Protein AF-A0A373LTT8-F1 (afdb_monomer_lite)

Foldseek 3Di:
DDDDDDDDDPVVVVVVVVVVVVVVVVPDDDDDDDDDDDDDDDDDDDDDDDDDDDDDDDDDDDDDDDDDDDDDDDDPDPVVVVVVVVVVVVVVVVVVVVVVVVVVVVVVVVVVVVVVVVVVVVVLVCQAVPDDDQQPDDPAAWKWKDDLQFIWIWGDDDQKIWIAGPVRPDIDIFGWDDTNQWIDTHNDIWGKDWDFQCVVCVVPDDPPPDDPPGWGKMWTADPVGDTIIITPDPVVNVVVNVVSCLAVVNCVVVVQQDPQQFRADPCQEGSARAHQDQEEERDLSHQEHDALRQECVNPGCANHQEYEYEPSHAEQDANSQHPGNHAEYEYEPQRHHYDPRSQHPHNHDYHYD

Radius of gyration: 36.29 Å; chains: 1; bounding box: 73×102×80 Å

Structure (mmCIF, N/CA/C/O backbone):
data_AF-A0A373LTT8-F1
#
_entry.id   AF-A0A373LTT8-F1
#
loop_
_atom_site.group_PDB
_atom_site.id
_atom_site.type_symbol
_atom_site.label_atom_id
_atom_site.label_alt_id
_atom_site.label_comp_id
_atom_site.label_asym_id
_atom_site.label_entity_id
_atom_site.label_seq_id
_atom_site.pdbx_PDB_ins_code
_atom_site.Cartn_x
_atom_site.Cartn_y
_atom_site.Cartn_z
_atom_site.occupancy
_atom_site.B_iso_or_equiv
_atom_site.auth_seq_id
_atom_site.auth_comp_id
_atom_site.auth_asym_id
_atom_site.auth_atom_id
_atom_site.pdbx_PDB_model_num
ATOM 1 N N . MET A 1 1 ? 31.642 -2.096 -49.512 1.00 35.19 1 MET A N 1
ATOM 2 C CA . MET A 1 1 ? 31.861 -0.864 -50.311 1.00 35.19 1 MET A CA 1
ATOM 3 C C . MET A 1 1 ? 30.497 -0.391 -50.811 1.00 35.19 1 MET A C 1
ATOM 5 O O . MET A 1 1 ? 29.629 -1.243 -50.923 1.00 35.19 1 MET A O 1
ATOM 9 N N . SER A 1 2 ? 30.309 0.917 -51.031 1.00 31.70 2 SER A N 1
ATOM 10 C CA . SER A 1 2 ? 29.020 1.603 -51.295 1.00 31.70 2 SER A CA 1
ATOM 11 C C . SER A 1 2 ? 27.901 1.389 -50.259 1.00 31.70 2 SER A C 1
ATOM 13 O O . SER A 1 2 ? 27.100 0.464 -50.368 1.00 31.70 2 SER A O 1
ATOM 15 N N . ASP A 1 3 ? 27.821 2.321 -49.309 1.00 37.31 3 ASP A N 1
ATOM 16 C CA . ASP A 1 3 ? 26.571 2.736 -48.651 1.00 37.31 3 ASP A CA 1
ATOM 17 C C . ASP A 1 3 ? 25.592 3.330 -49.691 1.00 37.31 3 ASP A C 1
ATOM 19 O O . ASP A 1 3 ? 26.027 3.937 -50.675 1.00 37.31 3 ASP A O 1
ATOM 23 N N . LYS A 1 4 ? 24.283 3.153 -49.466 1.00 34.66 4 LYS A N 1
ATOM 24 C CA . LYS A 1 4 ? 23.190 3.903 -50.112 1.00 34.66 4 LYS A CA 1
ATOM 25 C C . LYS A 1 4 ? 21.984 4.046 -49.174 1.00 34.66 4 LYS A C 1
ATOM 27 O O . LYS A 1 4 ? 20.891 3.554 -49.447 1.00 34.66 4 LYS A O 1
ATOM 32 N N . THR A 1 5 ? 22.171 4.765 -48.075 1.00 37.03 5 THR A N 1
ATOM 33 C CA . THR A 1 5 ? 21.064 5.233 -47.232 1.00 37.03 5 THR A CA 1
ATOM 34 C C . THR A 1 5 ? 20.305 6.360 -47.945 1.00 37.03 5 THR A C 1
ATOM 36 O O . THR A 1 5 ? 20.772 7.500 -47.989 1.00 37.03 5 THR A O 1
ATOM 39 N N . THR A 1 6 ? 19.138 6.060 -48.523 1.00 39.47 6 THR A N 1
ATOM 40 C CA . THR A 1 6 ? 18.291 7.055 -49.206 1.00 39.47 6 THR A CA 1
ATOM 41 C C . THR A 1 6 ? 17.711 8.052 -48.200 1.00 39.47 6 THR A C 1
ATOM 43 O O . THR A 1 6 ? 16.703 7.782 -47.552 1.00 39.47 6 THR A O 1
ATOM 46 N N . ARG A 1 7 ? 18.346 9.220 -48.065 1.00 40.88 7 ARG A N 1
ATOM 47 C CA . ARG A 1 7 ? 17.794 10.342 -47.297 1.00 40.88 7 ARG A CA 1
ATOM 48 C C . ARG A 1 7 ? 16.673 11.014 -48.085 1.00 40.88 7 ARG A C 1
ATOM 50 O O . ARG A 1 7 ? 16.901 11.453 -49.209 1.00 40.88 7 ARG A O 1
ATOM 57 N N . ILE A 1 8 ? 15.505 11.133 -47.461 1.00 42.34 8 ILE A N 1
ATOM 58 C 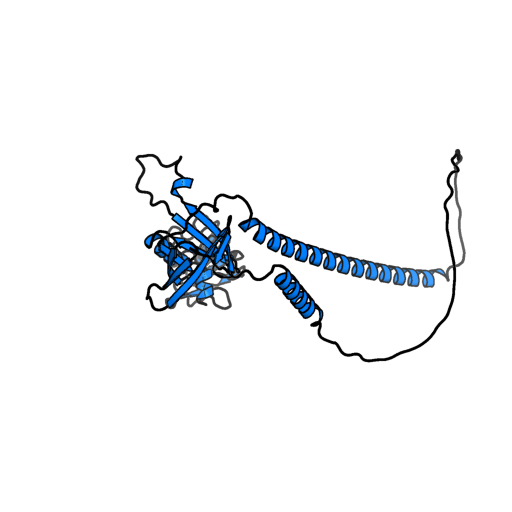CA . ILE A 1 8 ? 14.453 12.065 -47.887 1.00 42.34 8 ILE A CA 1
ATOM 59 C C . ILE A 1 8 ? 15.007 13.502 -47.724 1.00 42.34 8 ILE A C 1
ATOM 61 O O . ILE A 1 8 ? 15.731 13.745 -46.746 1.00 42.34 8 ILE A O 1
ATOM 65 N N . PRO A 1 9 ? 14.748 14.435 -48.662 1.00 41.91 9 PRO A N 1
ATOM 66 C CA . PRO A 1 9 ? 15.098 15.850 -48.516 1.00 41.91 9 PRO A CA 1
ATOM 67 C C . PRO A 1 9 ? 14.549 16.473 -47.223 1.00 41.91 9 PRO A C 1
ATOM 69 O O . PRO A 1 9 ? 13.603 15.973 -46.616 1.00 41.91 9 PRO A O 1
ATOM 72 N N . LYS A 1 10 ? 15.154 17.577 -46.768 1.00 49.78 10 LYS A N 1
ATOM 73 C CA . LYS A 1 10 ? 14.685 18.264 -45.547 1.00 49.78 10 LYS A CA 1
ATOM 74 C C . LYS A 1 10 ? 13.472 19.153 -45.806 1.00 49.78 10 LYS A C 1
ATOM 76 O O . LYS A 1 10 ? 12.771 19.506 -44.862 1.00 49.78 10 LYS A O 1
ATOM 81 N N . GLU A 1 11 ? 13.259 19.506 -47.063 1.00 45.91 11 GLU A N 1
ATOM 82 C CA . GLU A 1 11 ? 12.174 20.331 -47.567 1.00 45.91 11 GLU A CA 1
ATOM 83 C C . GLU A 1 11 ? 10.815 19.637 -47.348 1.00 45.91 11 GLU A C 1
ATOM 85 O O . GLU A 1 11 ? 9.945 20.213 -46.698 1.00 45.91 11 GLU A O 1
ATOM 90 N N . ASP A 1 12 ? 10.684 18.368 -47.754 1.00 48.56 12 ASP A N 1
ATOM 91 C CA . ASP A 1 12 ? 9.449 17.564 -47.690 1.00 48.56 12 ASP A CA 1
ATOM 92 C C . ASP A 1 12 ? 8.852 17.470 -46.266 1.00 48.56 12 ASP A C 1
ATOM 94 O O . ASP A 1 12 ? 7.636 17.465 -46.072 1.00 48.56 12 ASP A O 1
ATOM 98 N N . ILE A 1 13 ? 9.710 17.431 -45.239 1.00 52.34 13 ILE A N 1
ATOM 99 C CA . ILE A 1 13 ? 9.294 17.353 -43.825 1.00 52.34 13 ILE A CA 1
ATOM 100 C C . ILE A 1 13 ? 8.643 18.668 -43.364 1.00 52.34 13 ILE A C 1
ATOM 102 O O . ILE A 1 13 ? 7.766 18.656 -42.500 1.00 52.34 13 ILE A O 1
ATOM 106 N N . LEU A 1 14 ? 9.055 19.808 -43.927 1.00 44.16 14 LEU A N 1
ATOM 107 C CA . LEU A 1 14 ? 8.501 21.114 -43.571 1.00 44.16 14 LEU A CA 1
ATOM 108 C C . LEU A 1 14 ? 7.137 21.357 -44.236 1.00 44.16 14 LEU A C 1
ATOM 110 O O . LEU A 1 14 ? 6.319 22.090 -43.686 1.00 44.16 14 LEU A O 1
ATOM 114 N N . GLU A 1 15 ? 6.871 20.733 -45.384 1.00 47.59 15 GLU A N 1
ATOM 115 C CA . GLU A 1 15 ? 5.567 20.793 -46.053 1.00 47.59 15 GLU A CA 1
ATOM 116 C C . GLU A 1 15 ? 4.522 19.972 -45.273 1.00 47.59 15 GLU A C 1
ATOM 118 O O . GLU A 1 15 ? 3.513 20.529 -44.838 1.00 47.59 15 GLU A O 1
ATOM 123 N N . LEU A 1 16 ? 4.845 18.719 -44.917 1.00 46.75 16 LEU A N 1
ATOM 124 C CA . LEU A 1 16 ? 4.003 17.851 -44.073 1.00 46.75 16 LEU A CA 1
ATOM 125 C C . LEU A 1 16 ? 3.644 18.466 -42.705 1.00 46.75 16 LEU A C 1
ATOM 127 O O . LEU A 1 16 ? 2.530 18.293 -42.211 1.00 46.75 16 LEU A O 1
ATOM 131 N N . LEU A 1 17 ? 4.569 19.203 -42.078 1.00 42.03 17 LEU A N 1
ATOM 132 C CA . LEU A 1 17 ? 4.299 19.897 -40.811 1.00 42.03 17 LEU A CA 1
ATOM 133 C C . LEU A 1 17 ? 3.335 21.085 -40.972 1.00 42.03 17 LEU A C 1
ATOM 135 O O . LEU A 1 17 ? 2.582 21.382 -40.045 1.00 42.03 17 LEU A O 1
ATOM 139 N N . ASN A 1 18 ? 3.329 21.749 -42.133 1.00 45.94 18 ASN A N 1
ATOM 140 C CA . ASN A 1 18 ? 2.395 22.840 -42.417 1.00 45.94 18 ASN A CA 1
ATOM 141 C C . ASN A 1 18 ? 0.990 22.330 -42.775 1.00 45.94 18 ASN A C 1
ATOM 143 O O . ASN A 1 18 ? 0.017 23.019 -42.475 1.00 45.94 18 ASN A O 1
ATOM 147 N N . GLU A 1 19 ? 0.847 21.149 -43.380 1.00 44.69 19 GLU A N 1
ATOM 148 C CA . GLU A 1 19 ? -0.477 20.559 -43.633 1.00 44.69 19 GLU A CA 1
ATOM 149 C C . GLU A 1 19 ? -1.187 20.206 -42.314 1.00 44.69 19 GLU A C 1
ATOM 151 O O . GLU A 1 19 ? -2.312 20.656 -42.079 1.00 44.69 19 GLU A O 1
ATOM 156 N N . LEU A 1 20 ? -0.491 19.525 -41.395 1.00 41.06 20 LEU A N 1
ATOM 157 C CA . LEU A 1 20 ? -1.031 19.146 -40.081 1.00 41.06 20 LEU A CA 1
ATOM 158 C C . LEU A 1 20 ? -1.465 20.355 -39.233 1.00 41.06 20 LEU A C 1
ATOM 160 O O . LEU A 1 20 ? -2.541 20.335 -38.636 1.00 41.06 20 LEU A O 1
ATOM 164 N N . GLU A 1 21 ? -0.687 21.447 -39.216 1.00 40.75 21 GLU A N 1
ATOM 165 C CA . GLU A 1 21 ? -1.061 22.650 -38.453 1.00 40.75 21 GLU A CA 1
ATOM 166 C C . GLU A 1 21 ? -2.252 23.417 -39.073 1.00 40.75 21 GLU A C 1
ATOM 168 O O . GLU A 1 21 ? -2.779 24.345 -38.455 1.00 40.75 21 GLU A O 1
ATOM 173 N N . ASN A 1 22 ? -2.705 23.056 -40.280 1.00 41.03 22 ASN A N 1
ATOM 174 C CA . ASN A 1 22 ? -3.904 23.619 -40.905 1.00 41.03 22 ASN A CA 1
ATOM 175 C C . ASN A 1 22 ? -5.156 22.742 -40.727 1.00 41.03 22 ASN A C 1
ATOM 177 O O . ASN A 1 22 ? -6.260 23.290 -40.733 1.00 41.03 22 ASN A O 1
ATOM 181 N N . GLU A 1 23 ? -5.037 21.431 -40.493 1.00 40.25 23 GLU A N 1
ATOM 182 C CA . GLU A 1 23 ? -6.205 20.590 -40.178 1.00 40.25 23 GLU A CA 1
ATOM 183 C C . GLU A 1 23 ? -6.808 20.922 -38.801 1.00 40.25 23 GLU A C 1
ATOM 185 O O . GLU A 1 23 ? -8.027 21.076 -38.686 1.00 40.25 23 GLU A O 1
ATOM 190 N N . GLU A 1 24 ? -5.981 21.140 -37.767 1.00 40.53 24 GLU A N 1
ATOM 191 C CA . GLU A 1 24 ? -6.475 21.498 -36.423 1.00 40.53 24 GLU A CA 1
ATOM 192 C C . GLU A 1 24 ? -7.256 22.827 -36.402 1.00 40.53 24 GLU A C 1
ATOM 194 O O . GLU A 1 24 ? -8.206 22.978 -35.634 1.00 40.53 24 GLU A O 1
ATOM 199 N N . LYS A 1 25 ? -6.919 23.781 -37.283 1.00 37.72 25 LYS A N 1
ATOM 200 C CA . LYS A 1 25 ? -7.584 25.098 -37.353 1.00 37.72 25 LYS A CA 1
ATOM 201 C C . LYS A 1 25 ? -8.970 25.068 -38.015 1.00 37.72 25 LYS A C 1
ATOM 203 O O . LYS A 1 25 ? -9.683 26.065 -37.940 1.00 37.72 25 LYS A O 1
ATOM 208 N N . ASN A 1 26 ? -9.358 23.962 -38.657 1.00 36.75 26 ASN A N 1
ATOM 209 C CA . ASN A 1 26 ? -10.620 23.847 -39.401 1.00 36.75 26 ASN A CA 1
ATOM 210 C C . ASN A 1 26 ? -11.728 23.069 -38.659 1.00 36.75 26 ASN A C 1
ATOM 212 O O . ASN A 1 26 ? -12.833 22.952 -39.183 1.00 36.75 26 ASN A O 1
ATOM 216 N N . ASN A 1 27 ? -11.466 22.569 -37.444 1.00 38.53 27 ASN A N 1
ATOM 217 C CA . ASN A 1 27 ? -12.376 21.694 -36.689 1.00 38.53 27 ASN A CA 1
ATOM 218 C C . ASN A 1 27 ? -13.028 22.346 -35.442 1.00 38.53 27 ASN A C 1
ATOM 220 O O . ASN A 1 27 ? -13.328 21.657 -34.466 1.00 38.53 27 ASN A O 1
ATOM 224 N N . GLU A 1 28 ? -13.321 23.654 -35.463 1.00 33.78 28 GLU A N 1
ATOM 225 C CA . GLU A 1 28 ? -14.297 24.223 -34.512 1.00 33.78 28 GLU A CA 1
ATOM 226 C C . GLU A 1 28 ? -15.745 23.907 -34.958 1.00 33.78 28 GLU A C 1
ATOM 228 O O . GLU A 1 28 ? -16.121 24.207 -36.095 1.00 33.78 28 GLU A O 1
ATOM 233 N N . PRO A 1 29 ? -16.601 23.323 -34.094 1.00 30.62 29 PRO A N 1
ATOM 234 C CA . PRO A 1 29 ? -17.954 22.927 -34.475 1.00 30.62 29 PRO A CA 1
ATOM 235 C C . PRO A 1 29 ? -18.906 24.124 -34.627 1.00 30.62 29 PRO A C 1
ATOM 237 O O . PRO A 1 29 ? -19.104 24.926 -33.713 1.00 30.62 29 PRO A O 1
ATOM 240 N N . ILE A 1 30 ? -19.572 24.190 -35.782 1.00 30.72 30 ILE A N 1
ATOM 241 C CA . ILE A 1 30 ? -20.550 25.226 -36.140 1.00 30.72 30 ILE A CA 1
ATOM 242 C C . ILE A 1 30 ? -21.761 25.192 -35.191 1.00 30.72 30 ILE A C 1
ATOM 244 O O . ILE A 1 30 ? -22.508 24.213 -35.159 1.00 30.72 30 ILE A O 1
ATOM 248 N N . LEU A 1 31 ? -22.035 26.304 -34.498 1.00 29.25 31 LEU A N 1
ATOM 249 C CA . LEU A 1 31 ? -23.296 26.524 -33.779 1.00 29.25 31 LEU A CA 1
ATOM 250 C C . LEU A 1 31 ? -24.236 27.445 -34.570 1.00 29.25 31 LEU A C 1
ATOM 252 O O . LEU A 1 31 ? -23.935 28.611 -34.826 1.00 29.25 31 LEU A O 1
ATOM 256 N N . HIS A 1 32 ? -25.399 26.910 -34.950 1.00 30.41 32 HIS A N 1
ATOM 257 C CA . HIS A 1 32 ? -26.354 27.587 -35.828 1.00 30.41 32 HIS A CA 1
ATOM 258 C C . HIS A 1 32 ? -27.141 28.730 -35.158 1.00 30.41 32 HIS A C 1
ATOM 260 O O . HIS A 1 32 ? -27.966 28.532 -34.270 1.00 30.41 32 HIS A O 1
ATOM 266 N N . GLU A 1 33 ? -26.924 29.922 -35.709 1.00 29.58 33 GLU A N 1
ATOM 267 C CA . GLU A 1 33 ? -27.873 31.012 -35.971 1.00 29.58 33 GLU A CA 1
ATOM 268 C C . GLU A 1 33 ? -29.379 30.812 -35.650 1.00 29.58 33 GLU A C 1
ATOM 270 O O . GLU A 1 33 ? -30.036 29.897 -36.154 1.00 29.58 33 GLU A O 1
ATOM 275 N N . LYS A 1 34 ? -29.957 31.816 -34.961 1.00 28.50 34 LYS A N 1
ATOM 276 C CA . LYS A 1 34 ? -31.259 32.459 -35.283 1.00 28.50 34 LYS A CA 1
ATOM 277 C C . LYS A 1 34 ? -31.383 33.820 -34.573 1.00 28.50 34 LYS A C 1
ATOM 279 O O . LYS A 1 34 ? -31.384 33.898 -33.3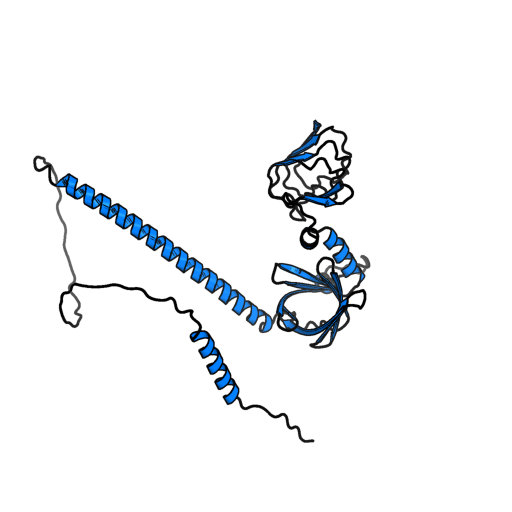52 1.00 28.50 34 LYS A O 1
ATOM 284 N N . GLU A 1 35 ? -31.270 34.921 -35.326 1.00 26.59 35 GLU A N 1
ATOM 285 C CA . GLU A 1 35 ? -32.392 35.770 -35.796 1.00 26.59 35 GLU A CA 1
ATOM 286 C C . GLU A 1 35 ? -33.222 36.431 -34.667 1.00 26.59 35 GLU A C 1
ATOM 288 O O . GLU A 1 35 ? -33.934 35.751 -33.940 1.00 26.59 35 GLU A O 1
ATOM 293 N N . LYS A 1 36 ? -33.272 37.765 -34.498 1.00 28.19 36 LYS A N 1
ATOM 294 C CA . LYS A 1 36 ? -33.701 38.781 -35.490 1.00 28.19 36 LYS A CA 1
ATOM 295 C C . LYS A 1 36 ? -33.350 40.231 -35.057 1.00 28.19 36 LYS A C 1
ATOM 297 O O . LYS A 1 36 ? -32.777 40.464 -33.999 1.00 28.19 36 LYS A O 1
ATOM 302 N N . THR A 1 37 ? -33.676 41.217 -35.901 1.00 23.08 37 THR A N 1
ATOM 303 C CA . THR A 1 37 ? -33.246 42.644 -35.839 1.00 23.08 37 THR A CA 1
ATOM 304 C C . THR A 1 37 ? -34.477 43.602 -35.829 1.00 23.08 37 THR A C 1
ATOM 306 O O . THR A 1 37 ? -35.578 43.078 -35.652 1.00 23.08 37 THR A O 1
ATOM 309 N N . PRO A 1 38 ? -34.434 44.949 -36.077 1.00 36.41 38 PRO A N 1
ATOM 310 C CA . PRO A 1 38 ? -33.337 45.948 -36.172 1.00 36.41 38 PRO A CA 1
ATOM 311 C C . PRO A 1 38 ? -33.652 47.340 -35.505 1.00 36.41 38 PRO A C 1
ATOM 313 O O . PRO A 1 38 ? -34.673 47.506 -34.846 1.00 36.41 38 PRO A O 1
ATOM 316 N N . LYS A 1 39 ? -32.854 48.387 -35.846 1.00 27.34 39 LYS A N 1
ATOM 317 C CA . LYS A 1 39 ? -33.138 49.864 -35.782 1.00 27.34 39 LYS A CA 1
ATOM 318 C C . LYS A 1 39 ? -33.043 50.530 -34.384 1.00 27.34 39 LYS A C 1
ATOM 320 O O . LYS A 1 39 ? -33.420 49.933 -33.393 1.00 27.34 39 LYS A O 1
ATOM 325 N N . LYS A 1 40 ? -32.565 51.780 -34.202 1.00 28.81 40 LYS A N 1
ATOM 326 C CA . LYS A 1 40 ? -32.199 52.943 -35.074 1.00 28.81 40 LYS A CA 1
ATOM 327 C C . LYS A 1 40 ? -30.850 53.547 -34.591 1.00 28.81 40 LYS A C 1
ATOM 329 O O . LYS A 1 40 ? -30.648 53.659 -33.393 1.00 28.81 40 LYS A O 1
ATOM 334 N N . SER A 1 41 ? -29.868 53.850 -35.455 1.00 24.97 41 SER A N 1
ATOM 335 C CA . SER A 1 41 ? -29.536 55.190 -36.025 1.00 24.97 41 SER A CA 1
ATOM 336 C C . SER A 1 41 ? -29.577 56.377 -35.033 1.00 24.97 41 SER A C 1
ATOM 338 O O . SER A 1 41 ? -30.622 56.590 -34.429 1.00 24.97 41 SER A O 1
ATOM 340 N N . ARG A 1 42 ? -28.564 57.255 -34.915 1.00 27.41 42 ARG A N 1
ATOM 341 C CA . ARG A 1 42 ? -27.880 58.071 -35.959 1.00 27.41 42 ARG A CA 1
ATOM 342 C C . ARG A 1 42 ? -26.443 58.474 -35.516 1.00 27.41 42 ARG A C 1
ATOM 344 O O . ARG A 1 42 ? -26.197 58.539 -34.324 1.00 27.41 42 ARG A O 1
ATOM 351 N N . LYS A 1 43 ? -25.464 58.578 -36.440 1.00 28.75 43 LYS A N 1
ATOM 352 C CA . LYS A 1 43 ? -24.790 59.818 -36.954 1.00 28.75 43 LYS A CA 1
ATOM 353 C C . LYS A 1 43 ? -24.344 60.841 -35.873 1.00 28.75 43 LYS A C 1
ATOM 355 O O . LYS A 1 43 ? -25.160 61.187 -35.035 1.00 28.75 43 LYS A O 1
ATOM 360 N N . LYS A 1 44 ? -23.148 61.459 -35.928 1.00 30.00 44 LYS A N 1
ATOM 361 C CA . LYS A 1 44 ? -22.086 61.517 -36.974 1.00 30.00 44 LYS A CA 1
ATOM 362 C C . LYS A 1 44 ? -20.745 62.039 -36.370 1.00 30.00 44 LYS A C 1
ATOM 364 O O . LYS A 1 44 ? -20.812 62.679 -35.335 1.00 30.00 44 LYS A O 1
ATOM 369 N N . ASN A 1 45 ? -19.620 61.806 -37.075 1.00 25.09 45 ASN A N 1
ATOM 370 C CA . ASN A 1 45 ? -18.462 62.692 -37.404 1.00 25.09 45 ASN A CA 1
ATOM 371 C C . ASN A 1 45 ? -18.004 63.815 -36.418 1.00 25.09 45 ASN A C 1
ATOM 373 O O . ASN A 1 45 ? -18.842 64.497 -35.848 1.00 25.09 45 ASN A O 1
ATOM 377 N N . ASN A 1 46 ? -16.719 64.199 -36.297 1.00 26.78 46 ASN A N 1
ATOM 378 C CA . ASN A 1 46 ? -15.480 63.864 -37.039 1.00 26.78 46 ASN A CA 1
ATOM 379 C C . ASN A 1 46 ? -14.211 64.261 -36.223 1.00 26.78 46 ASN A C 1
ATOM 381 O O . ASN A 1 46 ? -14.346 64.853 -35.161 1.00 26.78 46 ASN A O 1
ATOM 385 N N . ASP A 1 47 ? -13.019 63.946 -36.757 1.00 28.36 47 ASP A N 1
ATOM 386 C CA . ASP A 1 47 ? -11.766 64.746 -36.847 1.00 28.36 47 ASP A CA 1
ATOM 387 C C . ASP A 1 47 ? -11.411 65.844 -35.804 1.00 28.36 47 ASP A C 1
ATOM 389 O O . ASP A 1 47 ? -12.238 66.677 -35.462 1.00 28.36 47 ASP A O 1
ATOM 393 N N . SER A 1 48 ? -10.141 66.070 -35.414 1.00 29.08 48 SER A N 1
ATOM 394 C CA . SER A 1 48 ? -8.875 65.339 -35.658 1.00 29.08 48 SER A CA 1
ATOM 395 C C . SER A 1 48 ? -7.686 65.948 -34.865 1.00 29.08 48 SER A C 1
ATOM 397 O O . SER A 1 48 ? -7.803 67.026 -34.301 1.00 29.08 48 SER A O 1
ATOM 399 N N . LYS A 1 49 ? -6.517 65.280 -34.931 1.00 30.03 49 LYS A N 1
ATOM 400 C CA . LYS A 1 49 ? -5.136 65.841 -34.941 1.00 30.03 49 LYS A CA 1
ATOM 401 C C . LYS A 1 49 ? -4.621 66.758 -33.793 1.00 30.03 49 LYS A C 1
ATOM 403 O O . LYS A 1 49 ? -4.821 67.962 -33.808 1.00 30.03 49 LYS A O 1
ATOM 408 N N . LYS A 1 50 ? -3.630 66.182 -33.084 1.00 29.06 50 LYS A N 1
ATOM 409 C CA . LYS A 1 50 ? -2.237 66.679 -32.867 1.00 29.06 50 LYS A CA 1
ATOM 410 C C . LYS A 1 50 ? -1.871 67.730 -31.787 1.00 29.06 50 LYS A C 1
ATOM 412 O O . LYS A 1 50 ? -2.486 68.772 -31.659 1.00 29.06 50 LYS A O 1
ATOM 417 N N . GLN A 1 51 ? -0.677 67.456 -31.224 1.00 28.16 51 GLN A N 1
ATOM 418 C CA . GLN A 1 51 ? 0.386 68.338 -30.679 1.00 28.16 51 GLN A CA 1
ATOM 419 C C . GLN A 1 51 ? 0.072 69.161 -29.411 1.00 28.16 51 GLN A C 1
ATOM 421 O O . GLN A 1 51 ? -0.709 70.097 -29.436 1.00 28.16 51 GLN A O 1
ATOM 426 N N . LEU A 1 52 ? 0.621 68.796 -28.244 1.00 26.72 52 LEU A N 1
ATOM 427 C CA . LEU A 1 52 ? 2.006 69.071 -27.795 1.00 26.72 52 LEU A CA 1
ATOM 428 C C . LEU A 1 52 ? 2.427 70.550 -27.882 1.00 26.72 52 LEU A C 1
ATOM 430 O O . LEU A 1 52 ? 2.873 71.003 -28.935 1.00 26.72 52 LEU A O 1
ATOM 434 N N . SER A 1 53 ? 2.456 71.214 -26.726 1.00 28.53 53 SER A N 1
ATOM 435 C CA . SER A 1 53 ? 3.524 72.143 -26.325 1.00 28.53 53 SER A CA 1
ATOM 436 C C . SER A 1 53 ? 3.689 72.111 -24.792 1.00 28.53 53 SER A C 1
ATOM 438 O O . SER A 1 53 ? 2.951 71.401 -24.106 1.00 28.53 53 SER A O 1
ATOM 440 N N . PHE A 1 54 ? 4.724 72.777 -24.276 1.00 27.58 54 PHE A N 1
ATOM 441 C CA . PHE A 1 54 ? 5.265 72.625 -22.916 1.00 27.58 54 PHE A CA 1
ATOM 442 C C . PHE A 1 54 ? 5.061 73.895 -22.056 1.00 27.58 54 PHE A C 1
ATOM 444 O O . PHE A 1 54 ? 4.542 74.894 -22.545 1.00 27.58 54 PHE A O 1
ATOM 451 N N . GLU A 1 55 ? 5.592 73.854 -20.825 1.00 31.25 55 GLU A N 1
ATOM 452 C CA . GLU A 1 55 ? 5.974 75.010 -19.981 1.00 31.25 55 GLU A CA 1
ATOM 453 C C . GLU A 1 55 ? 4.894 75.888 -19.310 1.00 31.25 55 GLU A C 1
ATOM 455 O O . GLU A 1 55 ? 3.735 75.945 -19.705 1.00 31.25 55 GLU A O 1
ATOM 460 N N . GLY A 1 56 ? 5.313 76.559 -18.221 1.00 27.30 56 GLY A N 1
ATOM 461 C CA . GLY A 1 56 ? 4.480 77.457 -17.403 1.00 27.30 56 GLY A CA 1
ATOM 462 C C . GLY A 1 56 ? 4.584 77.216 -15.890 1.00 27.30 56 GLY A C 1
ATOM 463 O O . GLY A 1 56 ? 3.623 76.779 -15.262 1.00 27.30 56 GLY A O 1
ATOM 464 N N . ILE A 1 57 ? 5.745 77.482 -15.278 1.00 28.11 57 ILE A N 1
ATOM 465 C CA . ILE A 1 57 ? 5.944 77.317 -13.824 1.00 28.11 57 ILE A CA 1
ATOM 466 C C . ILE A 1 57 ? 5.362 78.523 -13.054 1.00 28.11 57 ILE A C 1
ATOM 468 O O . ILE A 1 57 ? 5.553 79.665 -13.466 1.00 28.11 57 ILE A O 1
ATOM 472 N N . SER A 1 58 ? 4.817 78.266 -11.855 1.00 27.38 58 SER A N 1
ATOM 473 C CA . SER A 1 58 ? 5.154 78.970 -10.590 1.00 27.38 58 SER A CA 1
ATOM 474 C C . SER A 1 58 ? 4.033 79.660 -9.782 1.00 27.38 58 SER A C 1
ATOM 476 O O . SER A 1 58 ? 3.124 80.290 -10.303 1.00 27.38 58 SER A O 1
ATOM 478 N N . LEU A 1 59 ? 4.211 79.558 -8.455 1.00 27.17 59 LEU A N 1
ATOM 479 C CA . LEU A 1 59 ? 3.828 80.504 -7.395 1.00 27.17 59 LEU A CA 1
ATOM 480 C C . LEU A 1 59 ? 2.350 80.920 -7.231 1.00 27.17 59 LEU A C 1
ATOM 482 O O . LEU A 1 59 ? 1.893 81.923 -7.772 1.00 27.17 59 LEU A O 1
ATOM 486 N N . LEU A 1 60 ? 1.699 80.310 -6.233 1.00 31.23 60 LEU A N 1
ATOM 487 C CA . LEU A 1 60 ? 0.777 81.030 -5.345 1.00 31.23 60 LEU A CA 1
ATOM 488 C C . LEU A 1 60 ? 1.292 80.999 -3.899 1.00 31.23 60 LEU A C 1
ATOM 490 O O . LEU A 1 60 ? 1.889 80.022 -3.449 1.00 31.23 60 LEU A O 1
ATOM 494 N N . ARG A 1 61 ? 1.091 82.114 -3.191 1.00 28.88 61 ARG A N 1
ATOM 495 C CA . ARG A 1 61 ? 1.590 82.406 -1.837 1.00 28.88 61 ARG A CA 1
ATOM 496 C C . ARG A 1 61 ? 0.407 82.483 -0.859 1.00 28.88 61 ARG A C 1
ATOM 498 O O . ARG A 1 61 ? -0.700 82.810 -1.270 1.00 28.88 61 ARG A O 1
ATOM 505 N N . ASN A 1 62 ? 0.662 82.212 0.426 1.00 27.16 62 ASN A N 1
ATOM 506 C CA . ASN A 1 62 ? -0.260 82.395 1.567 1.00 27.16 62 ASN A CA 1
ATOM 507 C C . ASN A 1 62 ? -1.068 83.723 1.473 1.00 27.16 62 ASN A C 1
ATOM 509 O O . ASN A 1 62 ? -0.552 84.709 0.954 1.00 27.16 62 ASN A O 1
ATOM 513 N N . SER A 1 63 ? -2.273 83.872 2.047 1.00 28.89 63 SER A N 1
ATOM 514 C CA . SER A 1 63 ? -2.648 83.435 3.405 1.00 28.89 63 SER A CA 1
ATOM 515 C C . SER A 1 63 ? -4.152 83.629 3.747 1.00 28.89 63 SER A C 1
ATOM 517 O O . SER A 1 63 ? -4.917 84.152 2.948 1.00 28.89 63 SER A O 1
ATOM 519 N N . ASN A 1 64 ? -4.499 83.345 5.016 1.00 29.70 64 ASN A N 1
ATOM 520 C CA . ASN A 1 64 ? -5.567 83.960 5.842 1.00 29.70 64 ASN A CA 1
ATOM 521 C C . ASN A 1 64 ? -7.009 83.387 5.849 1.00 29.70 64 ASN A C 1
ATOM 523 O O . ASN A 1 64 ? -7.947 83.980 5.342 1.00 29.70 64 ASN A O 1
ATOM 527 N N . LYS A 1 65 ? -7.167 82.304 6.630 1.00 28.98 65 LYS A N 1
ATOM 528 C CA . LYS A 1 65 ? -7.960 82.208 7.891 1.00 28.98 65 LYS A CA 1
ATOM 529 C C . LYS A 1 65 ? -9.380 82.828 8.034 1.00 28.98 65 LYS A C 1
ATOM 531 O O . LYS A 1 65 ? -9.546 84.033 7.921 1.00 28.98 65 LYS A O 1
ATOM 536 N N . LYS A 1 66 ? -10.217 81.998 8.701 1.00 28.80 66 LYS A N 1
ATOM 537 C CA . LYS A 1 66 ? -11.299 82.241 9.708 1.00 28.80 66 LYS A CA 1
ATOM 538 C C . LYS A 1 66 ? -12.782 82.184 9.263 1.00 28.80 66 LYS A C 1
ATOM 540 O O . LYS A 1 66 ? -13.229 83.026 8.505 1.00 28.80 66 LYS A O 1
ATOM 545 N N . LYS A 1 67 ? -13.502 81.218 9.879 1.00 29.31 67 LYS A N 1
ATOM 546 C CA . LYS A 1 67 ? -14.694 81.340 10.774 1.00 29.31 67 LYS A CA 1
ATOM 547 C C . LYS A 1 67 ? -15.815 82.339 10.397 1.00 29.31 67 LYS A C 1
ATOM 549 O O . LYS A 1 67 ? -15.514 83.490 10.132 1.00 29.31 67 LYS A O 1
ATOM 554 N N . GLU A 1 68 ? -17.114 82.044 10.556 1.00 32.19 68 GLU A N 1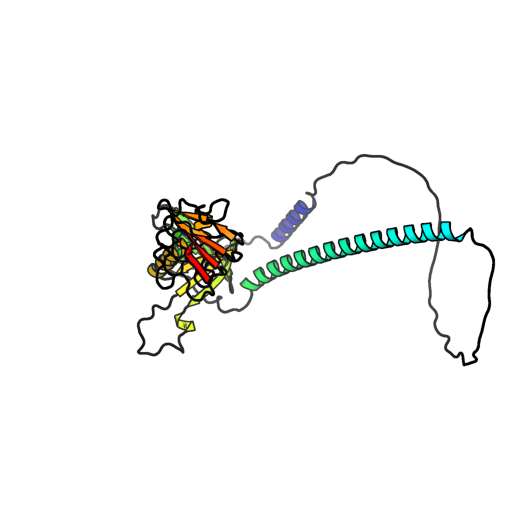
ATOM 555 C CA . GLU A 1 68 ? -17.876 80.826 10.943 1.00 32.19 68 GLU A CA 1
ATOM 556 C C . GLU A 1 68 ? -19.389 81.132 10.808 1.00 32.19 68 GLU A C 1
ATOM 558 O O . GLU A 1 68 ? -19.732 82.278 11.056 1.00 32.19 68 GLU A O 1
ATOM 563 N N . ASN A 1 69 ? -20.244 80.130 10.517 1.00 33.19 69 ASN A N 1
ATOM 564 C CA . ASN A 1 69 ? -21.706 80.022 10.796 1.00 33.19 69 ASN A CA 1
ATOM 565 C C . ASN A 1 69 ? -22.672 81.216 10.516 1.00 33.19 69 ASN A C 1
ATOM 567 O O . ASN A 1 69 ? -22.385 82.365 10.808 1.00 33.19 69 ASN A O 1
ATOM 571 N N . SER A 1 70 ? -23.918 81.034 10.059 1.00 32.44 70 SER A N 1
ATOM 572 C CA . SER A 1 70 ? -24.737 79.871 9.630 1.00 32.44 70 SER A CA 1
ATOM 573 C C . SER A 1 70 ? -26.012 80.448 8.922 1.00 32.44 70 SER A C 1
ATOM 575 O O . SER A 1 70 ? -25.985 81.615 8.544 1.00 32.44 70 SER A O 1
ATOM 577 N N . ASP A 1 71 ? -27.148 79.795 8.626 1.00 36.59 71 ASP A N 1
ATOM 578 C CA . ASP A 1 71 ? -27.677 78.456 8.943 1.00 36.59 71 ASP A CA 1
ATOM 579 C C . ASP A 1 71 ? -28.603 77.894 7.827 1.00 36.59 71 ASP A C 1
ATOM 581 O O . ASP A 1 71 ? -28.114 77.368 6.827 1.00 36.59 71 ASP A O 1
ATOM 585 N N . ARG A 1 72 ? -29.934 77.952 8.004 1.00 35.88 72 ARG A N 1
ATOM 586 C CA . ARG A 1 72 ? -30.986 77.280 7.206 1.00 35.88 72 ARG A CA 1
ATOM 587 C C . ARG A 1 72 ? -32.071 78.313 6.796 1.00 35.88 72 ARG A C 1
ATOM 589 O O . ARG A 1 72 ? -31.992 79.461 7.212 1.00 35.88 72 ARG A O 1
ATOM 596 N N . LEU A 1 73 ? -33.114 78.033 6.003 1.00 34.12 73 LEU A N 1
ATOM 597 C CA . LEU A 1 73 ? -33.764 76.768 5.631 1.00 34.12 73 LEU A CA 1
ATOM 598 C C . LEU A 1 73 ? -34.622 76.950 4.353 1.00 34.12 73 LEU A C 1
ATOM 600 O O . LEU A 1 73 ? -35.495 77.813 4.371 1.00 34.12 73 LEU A O 1
ATOM 604 N N . ASN A 1 74 ? -34.464 76.118 3.306 1.00 32.38 74 ASN A N 1
ATOM 605 C CA . ASN A 1 74 ? -35.582 75.576 2.493 1.00 32.38 74 ASN A CA 1
ATOM 606 C C . ASN A 1 74 ? -35.140 74.632 1.348 1.00 32.38 74 ASN A C 1
ATOM 608 O O . ASN A 1 74 ? -33.961 74.544 1.027 1.00 32.38 74 ASN A O 1
ATOM 612 N N . ILE A 1 75 ? -36.129 73.973 0.718 1.00 38.84 75 ILE A N 1
ATOM 613 C CA . ILE A 1 75 ? -36.048 73.002 -0.404 1.00 38.84 75 ILE A CA 1
ATOM 614 C C . ILE A 1 75 ? -35.756 71.539 0.005 1.00 38.84 75 ILE A C 1
ATOM 616 O O . ILE A 1 75 ? -34.845 70.884 -0.494 1.00 38.84 75 ILE A O 1
ATOM 620 N N . LYS A 1 76 ? -36.644 70.961 0.826 1.00 48.16 76 LYS A N 1
ATOM 621 C CA . LYS A 1 76 ? -36.865 69.502 0.861 1.00 48.16 76 LYS A CA 1
ATOM 622 C C . LYS A 1 76 ? -37.966 69.114 -0.128 1.00 48.16 76 LYS A C 1
ATOM 624 O O . LYS A 1 76 ? -39.129 69.361 0.158 1.00 48.16 76 LYS A O 1
ATOM 629 N N . ILE A 1 77 ? -37.593 68.506 -1.260 1.00 40.56 77 ILE A N 1
ATOM 630 C CA . ILE A 1 77 ? -38.455 67.659 -2.126 1.00 40.56 77 ILE A CA 1
ATOM 631 C C . ILE A 1 77 ? -37.620 66.970 -3.224 1.00 40.56 77 ILE A C 1
ATOM 633 O O . ILE A 1 77 ? -37.868 65.813 -3.552 1.00 40.56 77 ILE A O 1
ATOM 637 N N . GLY A 1 78 ? -36.578 67.631 -3.748 1.00 45.91 78 GLY A N 1
ATOM 638 C CA . GLY A 1 78 ? -35.724 67.068 -4.808 1.00 45.91 78 GLY A CA 1
ATOM 639 C C . GLY A 1 78 ? -34.754 65.961 -4.361 1.00 45.91 78 GLY A C 1
ATOM 640 O O . GLY A 1 78 ? -34.267 65.194 -5.190 1.00 45.91 78 GLY A O 1
ATOM 641 N N . GLU A 1 79 ? -34.465 65.855 -3.061 1.00 48.78 79 GLU A N 1
ATOM 642 C CA . GLU A 1 79 ? -33.378 65.009 -2.551 1.00 48.78 79 GLU A CA 1
ATOM 643 C C . GLU A 1 79 ? -33.684 63.508 -2.646 1.00 48.78 79 GLU A C 1
ATOM 645 O O . GLU A 1 79 ? -32.857 62.762 -3.174 1.00 48.78 79 GLU A O 1
ATOM 650 N N . ALA A 1 80 ? -34.874 63.060 -2.227 1.00 48.53 80 ALA A N 1
ATOM 651 C CA . ALA A 1 80 ? -35.229 61.636 -2.150 1.00 48.53 80 ALA A CA 1
ATOM 652 C C . ALA A 1 80 ? -35.125 60.916 -3.511 1.00 48.53 80 ALA A C 1
ATOM 654 O O . ALA A 1 80 ? -34.493 59.865 -3.625 1.00 48.53 80 ALA A O 1
ATOM 655 N N . GLY A 1 81 ? -35.653 61.535 -4.575 1.00 50.75 81 GLY A N 1
ATOM 656 C CA . GLY A 1 81 ? -35.542 61.018 -5.945 1.00 50.75 81 GLY A CA 1
ATOM 657 C C . GLY A 1 81 ? -34.119 61.061 -6.522 1.00 50.75 81 GLY A C 1
ATOM 658 O O . GLY A 1 81 ? -33.841 60.375 -7.509 1.00 50.75 81 GLY A O 1
ATOM 659 N N . SER A 1 82 ? -33.206 61.831 -5.916 1.00 56.72 82 SER A N 1
ATOM 660 C CA . SER A 1 82 ? -31.772 61.811 -6.235 1.00 56.72 82 SER A CA 1
ATOM 661 C C . SER A 1 82 ? -31.026 60.723 -5.452 1.00 56.72 82 SER A C 1
ATOM 663 O O . SER A 1 82 ? -30.161 60.048 -6.013 1.00 56.72 82 SER A O 1
ATOM 665 N N . GLU A 1 83 ? -31.388 60.495 -4.183 1.00 58.81 83 GLU A N 1
ATOM 666 C CA . GLU A 1 83 ? -30.810 59.435 -3.357 1.00 58.81 83 GLU A CA 1
ATOM 667 C C . GLU A 1 83 ? -31.130 58.048 -3.898 1.00 58.81 83 GLU A C 1
ATOM 669 O O . GLU A 1 83 ? -30.237 57.210 -3.981 1.00 58.81 83 GLU A O 1
ATOM 674 N N . GLU A 1 84 ? -32.377 57.788 -4.293 1.00 65.06 84 GLU A N 1
ATOM 675 C CA . GLU A 1 84 ? -32.763 56.457 -4.765 1.00 65.06 84 GLU A CA 1
ATOM 676 C C . GLU A 1 84 ? -32.024 56.080 -6.062 1.00 65.06 84 GLU A C 1
ATOM 678 O O . GLU A 1 84 ? -31.536 54.955 -6.205 1.00 65.06 84 GLU A O 1
ATOM 683 N N . ARG A 1 85 ? -31.831 57.053 -6.968 1.00 60.66 85 ARG A N 1
ATOM 684 C CA . ARG A 1 85 ? -30.977 56.896 -8.157 1.00 60.66 85 ARG A CA 1
ATOM 685 C C . ARG A 1 85 ? -29.523 56.643 -7.761 1.00 60.66 85 ARG A C 1
ATOM 687 O O . ARG A 1 85 ? -28.937 55.681 -8.241 1.00 60.66 85 ARG A O 1
ATOM 694 N N . ARG A 1 86 ? -28.960 57.425 -6.828 1.00 62.12 86 ARG A N 1
ATOM 695 C CA . ARG A 1 86 ? -27.597 57.209 -6.295 1.00 62.12 86 ARG A CA 1
ATOM 696 C C . ARG A 1 86 ? -27.431 55.822 -5.654 1.00 62.12 86 ARG A C 1
ATOM 698 O O . ARG A 1 86 ? -26.381 55.209 -5.827 1.00 62.12 86 ARG A O 1
ATOM 705 N N . ARG A 1 87 ? -28.449 55.292 -4.963 1.00 68.25 87 ARG A N 1
ATOM 706 C CA . ARG A 1 87 ? -28.446 53.931 -4.389 1.00 68.25 87 ARG A CA 1
ATOM 707 C C . ARG A 1 87 ? -28.456 52.858 -5.484 1.00 68.25 87 ARG A C 1
ATOM 709 O O . ARG A 1 87 ? -27.618 51.959 -5.436 1.00 68.25 87 ARG A O 1
ATOM 716 N N . LYS A 1 88 ? -29.323 52.981 -6.497 1.00 68.81 88 LYS A N 1
ATOM 717 C CA . LYS A 1 88 ? -29.370 52.072 -7.663 1.00 68.81 88 LYS A CA 1
ATOM 718 C C . LYS A 1 88 ? -28.071 52.110 -8.481 1.00 68.81 88 LYS A C 1
ATOM 720 O O . LYS A 1 88 ? -27.542 51.059 -8.838 1.00 68.81 88 LYS A O 1
ATOM 725 N N . ASP A 1 89 ? -27.489 53.290 -8.680 1.00 70.31 89 ASP A N 1
ATOM 726 C CA . ASP A 1 89 ? -26.174 53.467 -9.305 1.00 70.31 89 ASP A CA 1
ATOM 727 C C . ASP A 1 89 ? -25.040 52.837 -8.490 1.00 70.31 89 ASP A C 1
ATOM 729 O O . ASP A 1 89 ? -24.146 52.217 -9.066 1.00 70.31 89 ASP A O 1
ATOM 733 N N . MET A 1 90 ? -25.045 52.988 -7.160 1.00 66.75 90 MET A N 1
ATOM 734 C CA . MET A 1 90 ? -24.055 52.344 -6.293 1.00 66.75 90 MET A CA 1
ATOM 735 C C . MET A 1 90 ? -24.164 50.822 -6.340 1.00 66.75 90 MET A C 1
ATOM 737 O O . MET A 1 90 ? -23.135 50.154 -6.406 1.00 66.75 90 MET A O 1
ATOM 741 N N . ASP A 1 91 ? -25.373 50.264 -6.322 1.00 74.19 91 ASP A N 1
ATOM 742 C CA . ASP A 1 91 ? -25.562 48.814 -6.376 1.00 74.19 91 ASP A CA 1
ATOM 743 C C . ASP A 1 91 ? -25.181 48.236 -7.749 1.00 74.19 91 ASP A C 1
ATOM 745 O O . ASP A 1 91 ? -24.446 47.252 -7.826 1.00 74.19 91 ASP A O 1
ATOM 749 N N . ASN A 1 92 ? -25.538 48.914 -8.845 1.00 72.00 92 ASN A N 1
ATOM 750 C CA . ASN A 1 92 ? -25.075 48.548 -10.187 1.00 72.00 92 ASN A CA 1
ATOM 751 C C . ASN A 1 92 ? -23.545 48.658 -10.329 1.00 72.00 92 ASN A C 1
ATOM 753 O O . ASN A 1 92 ? -22.925 47.778 -10.930 1.00 72.00 92 ASN A O 1
ATOM 757 N N . ARG A 1 93 ? -22.900 49.669 -9.725 1.00 67.31 93 ARG A N 1
ATOM 758 C CA . ARG A 1 93 ? -21.427 49.749 -9.649 1.00 67.31 93 ARG A CA 1
ATOM 759 C C . ARG A 1 93 ? -20.842 48.600 -8.823 1.00 67.31 93 ARG A C 1
ATOM 761 O O . ARG A 1 93 ? -19.903 47.963 -9.289 1.00 67.31 93 ARG A O 1
ATOM 768 N N . LYS A 1 94 ? -21.410 48.271 -7.656 1.00 63.44 94 LYS A N 1
ATOM 769 C CA . LYS A 1 94 ? -20.985 47.126 -6.824 1.00 63.44 94 LYS A CA 1
ATOM 770 C C . LYS A 1 94 ? -21.116 45.797 -7.577 1.00 63.44 94 LYS A C 1
ATOM 772 O O . LYS A 1 94 ? -20.182 45.000 -7.557 1.00 63.44 94 LYS A O 1
ATOM 777 N N . LYS A 1 95 ? -22.224 45.579 -8.293 1.00 68.00 95 LYS A N 1
ATOM 778 C CA . LYS A 1 95 ? -22.454 44.404 -9.153 1.00 68.00 95 LYS A CA 1
ATOM 779 C C . LYS A 1 95 ? -21.465 44.341 -10.320 1.00 68.00 95 LYS A C 1
ATOM 781 O O . LYS A 1 95 ? -20.886 43.282 -10.552 1.00 68.00 95 LYS A O 1
ATOM 786 N N . LYS A 1 96 ? -21.193 45.467 -10.995 1.00 70.00 96 LYS A N 1
ATOM 787 C CA . LYS A 1 96 ? -20.179 45.548 -12.061 1.00 70.00 96 LYS A CA 1
ATOM 788 C C . LYS A 1 96 ? -18.773 45.235 -11.535 1.00 70.00 96 LYS A C 1
ATOM 790 O O . LYS A 1 96 ? -18.094 44.404 -12.125 1.00 70.00 96 LYS A O 1
ATOM 795 N N . VAL A 1 97 ? -18.376 45.810 -10.396 1.00 67.88 97 VAL A N 1
ATOM 796 C CA . VAL A 1 97 ? -17.080 45.535 -9.748 1.00 67.88 97 VAL A CA 1
ATOM 797 C C . VAL A 1 97 ? -16.972 44.075 -9.295 1.00 67.88 97 VAL A C 1
ATOM 799 O O . VAL A 1 97 ? -15.931 43.463 -9.512 1.00 67.88 97 VAL A O 1
ATOM 802 N N . LYS A 1 98 ? -18.036 43.474 -8.736 1.00 69.75 98 LYS A N 1
ATOM 803 C CA . LYS A 1 98 ? -18.057 42.031 -8.426 1.00 69.75 98 LYS A CA 1
ATOM 804 C C . LYS A 1 98 ? -17.868 41.176 -9.684 1.00 69.75 98 LYS A C 1
ATOM 806 O O . LYS A 1 98 ? -16.992 40.320 -9.683 1.00 69.75 98 LYS A O 1
ATOM 811 N N . ARG A 1 99 ? -18.617 41.432 -10.766 1.00 69.31 99 ARG A N 1
ATOM 812 C CA . ARG A 1 99 ? -18.477 40.677 -12.028 1.00 69.31 99 ARG A CA 1
ATOM 813 C C . ARG A 1 99 ? -17.090 40.855 -12.661 1.00 69.31 99 ARG A C 1
ATOM 815 O O . ARG A 1 99 ? -16.531 39.880 -13.137 1.00 69.31 99 ARG A O 1
ATOM 822 N N . GLN A 1 100 ? -16.512 42.059 -12.620 1.00 66.44 100 GLN A N 1
ATOM 823 C CA . GLN A 1 100 ? -15.140 42.290 -13.092 1.00 66.44 100 GLN A CA 1
ATOM 824 C C . GLN A 1 100 ? -14.101 41.535 -12.250 1.00 66.44 100 GLN A C 1
ATOM 826 O O . GLN A 1 100 ? -13.181 40.966 -12.822 1.00 66.44 100 GLN A O 1
ATOM 831 N N . ARG A 1 101 ? -14.256 41.479 -10.918 1.00 70.94 101 ARG A N 1
ATOM 832 C CA . ARG A 1 101 ? -13.361 40.694 -10.049 1.00 70.94 101 ARG A CA 1
ATOM 833 C C . ARG A 1 101 ? -13.418 39.195 -10.341 1.00 70.94 101 ARG A C 1
ATOM 835 O O . ARG A 1 101 ? -12.365 38.580 -10.362 1.00 70.94 101 ARG A O 1
ATOM 842 N N . ILE A 1 102 ? -14.607 38.641 -10.594 1.00 72.06 102 ILE A N 1
ATOM 843 C CA . ILE A 1 102 ? -14.772 37.225 -10.971 1.00 72.06 102 ILE A CA 1
ATOM 844 C C . ILE A 1 102 ? -14.021 36.942 -12.280 1.00 72.06 102 ILE A C 1
ATOM 846 O O . ILE A 1 102 ? -13.094 36.148 -12.271 1.00 72.06 102 ILE A O 1
ATOM 850 N N . ILE A 1 103 ? -14.287 37.713 -13.343 1.00 75.62 103 ILE A N 1
ATOM 851 C CA . ILE A 1 103 ? -13.609 37.552 -14.645 1.00 75.62 103 ILE A CA 1
ATOM 852 C C . ILE A 1 103 ? -12.076 37.676 -14.524 1.00 75.62 103 ILE A C 1
ATOM 854 O O . ILE A 1 103 ? -11.345 36.964 -15.204 1.00 75.62 103 ILE A O 1
ATOM 858 N N . ILE A 1 104 ? -11.569 38.562 -13.657 1.00 79.50 104 ILE A N 1
ATOM 859 C CA . ILE A 1 104 ? -10.125 38.676 -13.397 1.00 79.50 104 ILE A CA 1
ATOM 860 C C . ILE A 1 104 ? -9.577 37.419 -12.702 1.00 79.50 104 ILE A C 1
ATOM 862 O O . ILE A 1 104 ? -8.494 36.970 -13.064 1.00 79.50 104 ILE A O 1
ATOM 866 N N . ILE A 1 105 ? -10.306 36.840 -11.741 1.00 76.56 105 ILE A N 1
ATOM 867 C CA . ILE A 1 105 ? -9.917 35.583 -11.084 1.00 76.56 105 ILE A CA 1
ATOM 868 C C . ILE A 1 105 ? -9.910 34.437 -12.101 1.00 76.56 105 ILE A C 1
ATOM 870 O O . ILE A 1 105 ? -8.915 33.727 -12.180 1.00 76.56 105 ILE A O 1
ATOM 874 N N . ASP A 1 106 ? -10.950 34.306 -12.928 1.00 75.00 106 ASP A N 1
ATOM 875 C CA . ASP A 1 106 ? -11.053 33.243 -13.939 1.00 75.00 106 ASP A CA 1
ATOM 876 C C . ASP A 1 106 ? -9.890 33.307 -14.951 1.00 75.00 106 ASP A C 1
ATOM 878 O O . ASP A 1 106 ? -9.273 32.289 -15.267 1.00 75.00 106 ASP A O 1
ATOM 882 N N . ILE A 1 107 ? -9.526 34.516 -15.403 1.00 81.62 107 ILE A N 1
ATOM 883 C CA . ILE A 1 107 ? -8.370 34.743 -16.289 1.00 81.62 107 ILE A CA 1
ATOM 884 C C . ILE A 1 107 ? -7.048 34.415 -15.580 1.00 81.62 107 ILE A C 1
ATOM 886 O O . ILE A 1 107 ? -6.180 33.788 -16.181 1.00 81.62 107 ILE A O 1
ATOM 890 N N . VAL A 1 108 ? -6.879 34.803 -14.311 1.00 83.69 108 VAL A N 1
ATOM 891 C CA . VAL A 1 108 ? -5.671 34.472 -13.534 1.00 83.69 108 VAL A CA 1
ATOM 892 C C . VAL A 1 108 ? -5.550 32.961 -13.322 1.00 83.69 108 VAL A C 1
ATOM 894 O O . VAL A 1 108 ? -4.462 32.424 -13.500 1.00 83.69 108 VAL A O 1
ATOM 897 N N . MET A 1 109 ? -6.648 32.259 -13.031 1.00 72.44 109 MET A N 1
ATOM 898 C CA . MET A 1 109 ? -6.656 30.798 -12.900 1.00 72.44 109 MET A CA 1
ATOM 899 C C . MET A 1 109 ? -6.325 30.113 -14.232 1.00 72.44 109 MET A C 1
ATOM 901 O O . MET A 1 109 ? -5.503 29.203 -14.246 1.00 72.44 109 MET A O 1
ATOM 905 N N . LEU A 1 110 ? -6.863 30.588 -15.363 1.00 80.19 110 LEU A N 1
ATOM 906 C CA . LEU A 1 110 ? -6.483 30.094 -16.695 1.00 80.19 110 LEU A CA 1
ATOM 907 C C . LEU A 1 110 ? -4.998 30.322 -17.010 1.00 80.19 110 LEU A C 1
ATOM 909 O O . LEU A 1 110 ? -4.348 29.423 -17.536 1.00 80.19 110 LEU A O 1
ATOM 913 N N . VAL A 1 111 ? -4.439 31.485 -16.660 1.00 80.88 111 VAL A N 1
ATOM 914 C CA . VAL A 1 111 ? -3.003 31.774 -16.834 1.00 80.88 111 VAL A CA 1
ATOM 915 C C . VAL A 1 111 ? -2.136 30.911 -15.911 1.00 80.88 111 VAL A C 1
ATOM 917 O O . VAL A 1 111 ? -1.073 30.470 -16.337 1.00 80.88 111 VAL A O 1
ATOM 920 N N . ILE A 1 112 ? -2.587 30.606 -14.690 1.00 76.00 112 ILE A N 1
ATOM 921 C CA . ILE A 1 112 ? -1.905 29.665 -13.787 1.00 76.00 112 ILE A CA 1
ATOM 922 C C . ILE A 1 112 ? -1.954 28.241 -14.355 1.00 76.00 112 ILE A C 1
ATOM 924 O O . ILE A 1 112 ? -0.916 27.594 -14.418 1.00 76.00 112 ILE A O 1
ATOM 928 N N . ILE A 1 113 ? -3.108 27.769 -14.836 1.00 74.44 113 ILE A N 1
ATOM 929 C CA . ILE A 1 113 ? -3.263 26.427 -15.426 1.00 74.44 113 ILE A CA 1
ATOM 930 C C . ILE A 1 113 ? -2.419 26.286 -16.702 1.00 74.44 113 ILE A C 1
ATOM 932 O O . ILE A 1 113 ? -1.684 25.311 -16.843 1.00 74.44 113 ILE A O 1
ATOM 936 N N . LEU A 1 114 ? -2.447 27.278 -17.600 1.00 73.62 114 LEU A N 1
ATOM 937 C CA . LEU A 1 114 ? -1.573 27.322 -18.779 1.00 73.62 114 LEU A CA 1
ATOM 938 C C . LEU A 1 114 ? -0.094 27.399 -18.383 1.00 73.62 114 LEU A C 1
ATOM 940 O O . LEU A 1 114 ? 0.729 26.709 -18.978 1.00 73.62 114 LEU A O 1
ATOM 944 N N . GLY A 1 115 ? 0.246 28.182 -17.356 1.00 74.88 115 GLY A N 1
ATOM 945 C CA . GLY A 1 115 ? 1.595 28.267 -16.801 1.00 74.88 115 GLY A CA 1
ATOM 946 C C . GLY A 1 115 ? 2.085 26.932 -16.239 1.00 74.88 115 GLY A C 1
ATOM 947 O O . GLY A 1 115 ? 3.202 26.528 -16.541 1.00 74.88 115 GLY A O 1
ATOM 948 N N . MET A 1 116 ? 1.241 26.205 -15.503 1.00 66.81 116 MET A N 1
ATOM 949 C CA . MET A 1 116 ? 1.528 24.857 -15.001 1.00 66.81 116 MET A CA 1
ATOM 950 C C . MET A 1 116 ? 1.665 23.845 -16.144 1.00 66.81 116 MET A C 1
ATOM 952 O O . MET A 1 116 ? 2.594 23.045 -16.135 1.00 66.81 116 MET A O 1
ATOM 956 N N . PHE A 1 117 ? 0.800 23.899 -17.159 1.00 64.44 117 PHE A N 1
ATOM 957 C CA . PHE A 1 117 ? 0.857 22.993 -18.311 1.00 64.44 117 PHE A CA 1
ATOM 958 C C . PHE A 1 117 ? 2.103 23.232 -19.181 1.00 64.44 117 PHE A C 1
ATOM 960 O O . PHE A 1 117 ? 2.753 22.280 -19.615 1.00 64.44 117 PHE A O 1
ATOM 967 N N . LEU A 1 118 ? 2.486 24.498 -19.382 1.00 55.72 118 LEU A N 1
ATOM 968 C CA . LEU A 1 118 ? 3.745 24.878 -20.027 1.00 55.72 118 LEU A CA 1
ATOM 969 C C . LEU A 1 118 ? 4.953 24.479 -19.172 1.00 55.72 118 LEU A C 1
ATOM 971 O O . LEU A 1 118 ? 5.893 23.904 -19.707 1.00 55.72 118 LEU A O 1
ATOM 975 N N . PHE A 1 119 ? 4.915 24.701 -17.855 1.00 56.38 119 PHE A N 1
ATOM 976 C CA . PHE A 1 119 ? 5.974 24.288 -16.930 1.00 56.38 119 PHE A CA 1
ATOM 977 C C . PHE A 1 119 ? 6.187 22.768 -16.950 1.00 56.38 119 PHE A C 1
ATOM 979 O O . PHE A 1 119 ? 7.323 22.323 -17.068 1.00 56.38 119 PHE A O 1
ATOM 986 N N . VAL A 1 120 ? 5.114 21.968 -16.935 1.00 57.31 120 VAL A N 1
ATOM 987 C CA . VAL A 1 120 ? 5.181 20.503 -17.079 1.00 57.31 120 VAL A CA 1
ATOM 988 C C . VAL A 1 120 ? 5.746 20.102 -18.448 1.00 57.31 120 VAL A C 1
ATOM 990 O O . VAL A 1 120 ? 6.646 19.266 -18.507 1.00 57.31 120 VAL A O 1
ATOM 993 N N . LYS A 1 121 ? 5.298 20.719 -19.554 1.00 52.81 121 LYS A N 1
ATOM 994 C CA . LYS A 1 121 ? 5.850 20.431 -20.894 1.00 52.81 121 LYS A CA 1
ATOM 995 C C . LYS A 1 121 ? 7.326 20.821 -21.041 1.00 52.81 121 LYS A C 1
ATOM 997 O O . LYS A 1 121 ? 8.062 20.089 -21.701 1.00 52.81 121 LYS A O 1
ATOM 1002 N N . CYS A 1 122 ? 7.769 21.922 -20.432 1.00 49.34 122 CYS A N 1
ATOM 1003 C CA . CYS A 1 122 ? 9.183 22.299 -20.392 1.00 49.34 122 CYS A CA 1
ATOM 1004 C C . CYS A 1 122 ? 9.983 21.313 -19.537 1.00 49.34 122 CYS A C 1
ATOM 1006 O O . CYS A 1 122 ? 10.895 20.683 -20.060 1.00 49.34 122 CYS A O 1
ATOM 1008 N N . ARG A 1 123 ? 9.563 21.056 -18.289 1.00 50.44 123 ARG A N 1
ATOM 1009 C CA . ARG A 1 123 ? 10.255 20.134 -17.373 1.00 50.44 123 ARG A CA 1
ATOM 1010 C C . ARG A 1 123 ? 10.403 18.724 -17.956 1.00 50.44 123 ARG A C 1
ATOM 1012 O O . ARG A 1 123 ? 11.436 18.097 -17.752 1.00 50.44 123 ARG A O 1
ATOM 1019 N N . ASN A 1 124 ? 9.425 18.252 -18.734 1.00 50.50 124 ASN A N 1
ATOM 1020 C CA . ASN A 1 124 ? 9.505 16.970 -19.442 1.00 50.50 124 ASN A CA 1
ATOM 1021 C C . ASN A 1 124 ? 10.513 16.963 -20.608 1.00 50.50 124 ASN A C 1
ATOM 1023 O O . ASN A 1 124 ? 11.046 15.905 -20.923 1.00 50.50 124 ASN A O 1
ATOM 1027 N N . ARG A 1 125 ? 10.794 18.104 -21.254 1.00 49.78 125 ARG A N 1
ATOM 1028 C CA . ARG A 1 125 ? 11.907 18.226 -22.217 1.00 49.78 125 ARG A CA 1
ATOM 1029 C C . ARG A 1 125 ? 13.245 18.336 -21.493 1.00 49.78 125 ARG A C 1
ATOM 1031 O O . ARG A 1 125 ? 14.188 17.631 -21.847 1.00 49.78 125 ARG A O 1
ATOM 1038 N N . ASP A 1 126 ? 13.295 19.178 -20.467 1.00 46.84 126 ASP A N 1
ATOM 1039 C CA . ASP A 1 126 ? 14.509 19.459 -19.706 1.00 46.84 126 ASP A CA 1
ATOM 1040 C C . ASP A 1 126 ? 15.038 18.183 -19.022 1.00 46.84 126 ASP A C 1
ATOM 1042 O O . ASP A 1 126 ? 16.239 17.924 -19.061 1.00 46.84 126 ASP A O 1
ATOM 1046 N N . ALA A 1 127 ? 14.147 17.304 -18.543 1.00 54.50 127 ALA A N 1
ATOM 1047 C CA . ALA A 1 127 ? 14.478 15.984 -17.994 1.00 54.50 127 ALA A CA 1
ATOM 1048 C C . ALA A 1 127 ? 15.235 15.042 -18.959 1.00 54.50 127 ALA A C 1
ATOM 1050 O O . ALA A 1 127 ? 15.954 14.161 -18.503 1.00 54.50 127 ALA A O 1
ATOM 1051 N N . PHE A 1 128 ? 15.147 15.205 -20.283 1.00 50.28 128 PHE A N 1
ATOM 1052 C CA . PHE A 1 128 ? 15.958 14.403 -21.220 1.00 50.28 128 PHE A CA 1
ATOM 1053 C C . PHE A 1 128 ? 17.202 15.160 -21.718 1.00 50.28 128 PHE A C 1
ATOM 1055 O O . PHE A 1 128 ? 18.231 14.542 -22.020 1.00 50.28 128 PHE A O 1
ATOM 1062 N N . SER A 1 129 ? 17.170 16.499 -21.757 1.00 45.72 129 SER A N 1
ATOM 1063 C CA . SER A 1 129 ? 18.316 17.302 -22.205 1.00 45.72 129 SER A CA 1
ATOM 1064 C C . SER A 1 129 ? 19.362 17.601 -21.127 1.00 45.72 129 SER A C 1
ATOM 1066 O O . SER A 1 129 ? 20.541 17.704 -21.470 1.00 45.72 129 SER A O 1
ATOM 1068 N N . ASP A 1 130 ? 18.969 17.740 -19.858 1.00 41.16 130 ASP A N 1
ATOM 1069 C CA . ASP A 1 130 ? 19.863 18.207 -18.792 1.00 41.16 130 ASP A CA 1
ATOM 1070 C C . ASP A 1 130 ? 20.910 17.152 -18.369 1.00 41.16 130 ASP A C 1
ATOM 1072 O O . ASP A 1 130 ? 20.782 15.955 -18.649 1.00 41.16 130 ASP A O 1
ATOM 1076 N N . LYS A 1 131 ? 21.997 17.610 -17.740 1.00 41.94 131 LYS A N 1
ATOM 1077 C CA . LYS A 1 131 ? 23.236 16.852 -17.491 1.00 41.94 131 LYS A CA 1
ATOM 1078 C C . LYS A 1 131 ? 23.312 16.231 -16.086 1.00 41.94 131 LYS A C 1
ATOM 1080 O O . LYS A 1 131 ? 24.376 16.254 -15.480 1.00 41.94 131 LYS A O 1
ATOM 1085 N N . GLY A 1 132 ? 22.201 15.705 -15.573 1.00 46.47 132 GLY A N 1
ATOM 1086 C CA . GLY A 1 132 ? 22.173 14.981 -14.293 1.00 46.47 132 GLY A CA 1
ATOM 1087 C C . GLY A 1 132 ? 22.533 13.494 -14.414 1.00 46.47 132 GLY A C 1
ATOM 1088 O O . GLY A 1 132 ? 22.460 12.897 -15.493 1.00 46.47 132 GLY A O 1
ATOM 1089 N N . ASP A 1 133 ? 22.916 12.898 -13.286 1.00 60.44 133 ASP A N 1
ATOM 1090 C CA . ASP A 1 133 ? 23.777 11.706 -13.225 1.00 60.44 133 ASP A CA 1
ATOM 1091 C C . ASP A 1 133 ? 23.151 10.362 -13.639 1.00 60.44 133 ASP A C 1
ATOM 1093 O O . ASP A 1 133 ? 23.849 9.352 -13.706 1.00 60.44 133 ASP A O 1
ATOM 1097 N N . TYR A 1 134 ? 21.870 10.316 -14.020 1.00 67.25 134 TYR A N 1
ATOM 1098 C CA . TYR A 1 134 ? 21.276 9.083 -14.567 1.00 67.25 134 TYR A CA 1
ATOM 1099 C C . TYR A 1 134 ? 21.700 8.796 -16.016 1.00 67.25 134 TYR A C 1
ATOM 1101 O O . TYR A 1 134 ? 21.543 7.677 -16.498 1.00 67.25 134 TYR A O 1
ATOM 1109 N N . LYS A 1 135 ? 22.290 9.777 -16.713 1.00 58.72 135 LYS A N 1
ATOM 1110 C CA . LYS A 1 135 ? 22.620 9.698 -18.149 1.00 58.72 135 LYS A CA 1
ATOM 1111 C C . LYS A 1 135 ? 23.701 8.666 -18.515 1.00 58.72 135 LYS A C 1
ATOM 1113 O O . LYS A 1 135 ? 23.878 8.376 -19.694 1.00 58.72 135 LYS A O 1
ATOM 1118 N N . ASN A 1 136 ? 24.397 8.118 -17.517 1.00 66.94 136 ASN A N 1
ATOM 1119 C CA . ASN A 1 136 ? 25.414 7.072 -17.667 1.00 66.94 136 ASN A CA 1
ATOM 1120 C C . ASN A 1 136 ? 24.962 5.701 -17.116 1.00 66.94 136 ASN A C 1
ATOM 1122 O O . ASN A 1 136 ? 25.738 4.746 -17.154 1.00 66.94 136 ASN A O 1
ATOM 1126 N N . ILE A 1 137 ? 23.742 5.586 -16.575 1.00 78.81 137 ILE A N 1
ATOM 1127 C CA . ILE A 1 137 ? 23.250 4.347 -15.961 1.00 78.81 137 ILE A CA 1
ATOM 1128 C C . ILE A 1 137 ? 22.808 3.375 -17.057 1.00 78.81 137 ILE A C 1
ATOM 1130 O O . ILE A 1 137 ? 21.863 3.640 -17.797 1.00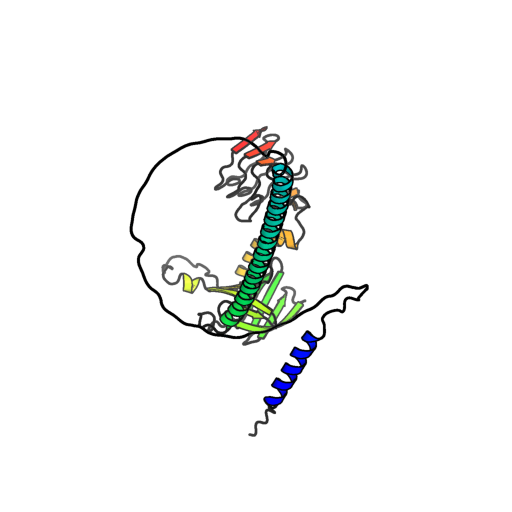 78.81 137 ILE A O 1
ATOM 1134 N N . SER A 1 138 ? 23.463 2.215 -17.133 1.00 85.94 138 SER A N 1
ATOM 1135 C CA . SER A 1 138 ? 22.997 1.108 -17.969 1.00 85.94 138 SER A CA 1
ATOM 1136 C C . SER A 1 138 ? 22.037 0.223 -17.182 1.00 85.94 138 SER A C 1
ATOM 1138 O O . SER A 1 138 ? 22.414 -0.357 -16.165 1.00 85.94 138 SER A O 1
ATOM 1140 N N . LEU A 1 139 ? 20.811 0.062 -17.683 1.00 90.25 139 LEU A N 1
ATOM 1141 C CA . LEU A 1 139 ? 19.852 -0.899 -17.134 1.00 90.25 139 LEU A CA 1
ATOM 1142 C C . LEU A 1 139 ? 20.037 -2.315 -17.710 1.00 90.25 139 LEU A C 1
ATOM 1144 O O . LEU A 1 139 ? 19.224 -3.183 -17.413 1.00 90.25 139 LEU A O 1
ATOM 1148 N N . ASN A 1 140 ? 21.082 -2.591 -18.501 1.00 92.25 140 ASN A N 1
ATOM 1149 C CA . ASN A 1 140 ? 21.244 -3.880 -19.182 1.00 92.25 140 ASN A CA 1
ATOM 1150 C C . ASN A 1 140 ? 21.186 -5.103 -18.234 1.00 92.25 140 ASN A C 1
ATOM 1152 O O . ASN A 1 140 ? 21.592 -5.072 -17.064 1.00 92.25 140 ASN A O 1
ATOM 1156 N N . GLY A 1 141 ? 20.669 -6.211 -18.773 1.00 93.12 141 GLY A N 1
ATOM 1157 C CA . GLY A 1 141 ? 20.450 -7.468 -18.055 1.00 93.12 141 GLY A CA 1
ATOM 1158 C C . GLY A 1 141 ? 19.043 -7.601 -17.462 1.00 93.12 141 GLY A C 1
ATOM 1159 O O . GLY A 1 141 ? 18.127 -6.857 -17.810 1.00 93.12 141 GLY A O 1
ATOM 1160 N N . THR A 1 142 ? 18.874 -8.590 -16.585 1.00 94.44 142 THR A N 1
ATOM 1161 C CA . THR A 1 142 ? 17.592 -8.917 -15.941 1.00 94.44 142 THR A CA 1
ATOM 1162 C C . THR A 1 142 ? 17.288 -7.986 -14.764 1.00 94.44 142 THR A C 1
ATOM 1164 O O . THR A 1 142 ? 18.207 -7.522 -14.077 1.00 94.44 142 THR A O 1
ATOM 1167 N N . TRP A 1 143 ? 15.995 -7.741 -14.555 1.00 95.50 143 TRP A N 1
ATOM 1168 C CA . TRP A 1 143 ? 15.355 -7.101 -13.408 1.00 95.50 143 TRP A CA 1
ATOM 1169 C C . TRP A 1 143 ? 14.013 -7.787 -13.130 1.00 95.50 143 TRP A C 1
ATOM 1171 O O . TRP A 1 143 ? 13.427 -8.401 -14.023 1.00 95.50 143 TRP A O 1
ATOM 1181 N N . TYR A 1 144 ? 13.503 -7.611 -11.918 1.00 95.38 144 TYR A N 1
ATOM 1182 C CA . TYR A 1 144 ? 12.200 -8.095 -11.476 1.00 95.38 144 TYR A CA 1
ATOM 1183 C C . TYR A 1 144 ? 11.297 -6.887 -11.229 1.00 95.38 144 TYR A C 1
ATOM 1185 O O . TYR A 1 144 ? 11.562 -6.072 -10.342 1.00 95.38 144 TYR A O 1
ATOM 1193 N N . LYS A 1 145 ? 10.284 -6.727 -12.081 1.00 95.69 145 LYS A N 1
ATOM 1194 C CA . LYS A 1 145 ? 9.314 -5.629 -12.044 1.00 95.69 145 LYS A CA 1
ATOM 1195 C C . LYS A 1 145 ? 8.152 -6.008 -11.131 1.00 95.69 145 LYS A C 1
ATOM 1197 O O . LYS A 1 145 ? 7.614 -7.100 -11.285 1.00 95.69 145 LYS A O 1
ATOM 1202 N N . VAL A 1 146 ? 7.725 -5.086 -10.271 1.00 95.56 146 VAL A N 1
ATOM 1203 C CA . VAL A 1 146 ? 6.549 -5.228 -9.397 1.00 95.56 146 VAL A CA 1
ATOM 1204 C C . VAL A 1 146 ? 5.584 -4.068 -9.648 1.00 95.56 146 VAL A C 1
ATOM 1206 O O . VAL A 1 146 ? 5.967 -2.899 -9.541 1.00 95.56 146 VAL A O 1
ATOM 1209 N N . ASP A 1 147 ? 4.340 -4.402 -9.985 1.00 93.38 147 ASP A N 1
ATOM 1210 C CA . ASP A 1 147 ? 3.258 -3.486 -10.360 1.00 93.38 147 ASP A CA 1
ATOM 1211 C C . ASP A 1 147 ? 2.006 -3.802 -9.516 1.00 93.38 147 ASP A C 1
ATOM 1213 O O . ASP A 1 147 ? 1.084 -4.508 -9.933 1.00 93.38 147 ASP A O 1
ATOM 1217 N N . ILE A 1 148 ? 2.033 -3.319 -8.268 1.00 92.12 148 ILE A N 1
ATOM 1218 C CA . ILE A 1 148 ? 1.098 -3.665 -7.183 1.00 92.12 148 ILE A CA 1
ATOM 1219 C C . ILE A 1 148 ? 1.172 -5.172 -6.859 1.00 92.12 148 ILE A C 1
ATOM 1221 O O . ILE A 1 148 ? 2.082 -5.572 -6.139 1.00 92.12 148 ILE A O 1
ATOM 1225 N N . ASP A 1 149 ? 0.267 -5.987 -7.390 1.00 92.38 149 ASP A N 1
ATOM 1226 C CA . ASP A 1 149 ? 0.144 -7.445 -7.228 1.00 92.38 149 ASP A CA 1
ATOM 1227 C C . ASP A 1 149 ? 0.670 -8.250 -8.436 1.00 92.38 149 ASP A C 1
ATOM 1229 O O . ASP A 1 149 ? 0.791 -9.472 -8.363 1.00 92.38 149 ASP A O 1
ATOM 1233 N N . ASP A 1 150 ? 1.037 -7.590 -9.540 1.00 92.25 150 ASP A N 1
ATOM 1234 C CA . ASP A 1 150 ? 1.658 -8.246 -10.693 1.00 92.25 150 ASP A CA 1
ATOM 1235 C C . ASP A 1 150 ? 3.200 -8.231 -10.590 1.00 92.25 150 ASP A C 1
ATOM 1237 O O . ASP A 1 150 ? 3.805 -7.175 -10.377 1.00 92.25 150 ASP A O 1
ATOM 1241 N N . MET A 1 151 ? 3.857 -9.373 -10.837 1.00 93.75 151 MET A N 1
ATOM 1242 C CA . MET A 1 151 ? 5.321 -9.473 -10.972 1.00 93.75 151 MET A CA 1
ATOM 1243 C C . MET A 1 151 ? 5.734 -9.950 -12.376 1.00 93.75 151 MET A C 1
ATOM 1245 O O . MET A 1 151 ? 5.110 -10.844 -12.950 1.00 93.75 151 MET A O 1
ATOM 1249 N N . TYR A 1 152 ? 6.811 -9.374 -12.923 1.00 94.56 152 TYR A N 1
ATOM 1250 C CA . TYR A 1 152 ? 7.341 -9.701 -14.254 1.00 94.56 152 TYR A CA 1
ATOM 1251 C C . TYR A 1 152 ? 8.870 -9.792 -14.258 1.00 94.56 152 TYR A C 1
ATOM 1253 O O . TYR A 1 152 ? 9.556 -9.008 -13.598 1.00 94.56 152 TYR A O 1
ATOM 1261 N N . VAL A 1 153 ? 9.416 -10.677 -15.090 1.00 95.12 153 VAL A N 1
ATOM 1262 C CA . VAL A 1 153 ? 10.845 -10.711 -15.419 1.00 95.12 153 VAL A CA 1
ATOM 1263 C C . VAL A 1 153 ? 11.086 -9.774 -16.602 1.00 95.12 153 VAL A C 1
ATOM 1265 O O . VAL A 1 153 ? 10.543 -9.976 -17.688 1.00 95.12 153 VAL A O 1
ATOM 1268 N N . VAL A 1 154 ? 11.909 -8.741 -16.408 1.00 95.38 154 VAL A N 1
ATOM 1269 C CA . VAL A 1 154 ? 12.215 -7.736 -17.436 1.00 95.38 154 VAL A CA 1
ATOM 1270 C C . VAL A 1 154 ? 13.697 -7.774 -17.787 1.00 95.38 154 VAL A C 1
ATOM 1272 O O . VAL A 1 154 ? 14.569 -7.536 -16.953 1.00 95.38 154 VAL A O 1
ATOM 1275 N N . LYS A 1 155 ? 13.995 -8.053 -19.053 1.00 95.50 155 LYS A N 1
ATOM 1276 C CA . LYS A 1 155 ? 15.346 -8.084 -19.608 1.00 95.50 155 LYS A CA 1
ATOM 1277 C C . LYS A 1 155 ? 15.565 -6.882 -20.519 1.00 95.50 155 LYS A C 1
ATOM 1279 O O . LYS A 1 155 ? 15.048 -6.847 -21.636 1.00 95.50 155 LYS A O 1
ATOM 1284 N N . PHE A 1 156 ? 16.371 -5.927 -20.063 1.00 95.44 156 PHE A N 1
ATOM 1285 C CA . PHE A 1 156 ? 16.827 -4.809 -20.889 1.00 95.44 156 PHE A CA 1
ATOM 1286 C C . PHE A 1 156 ? 18.083 -5.202 -21.676 1.00 95.44 156 PHE A C 1
ATOM 1288 O O . PHE A 1 156 ? 18.951 -5.941 -21.194 1.00 95.44 156 PHE A O 1
ATOM 1295 N N . THR A 1 157 ? 18.172 -4.747 -22.921 1.00 94.50 157 THR A N 1
ATOM 1296 C CA . THR A 1 157 ? 19.311 -4.965 -23.819 1.00 94.50 157 THR A CA 1
ATOM 1297 C C . THR A 1 157 ? 19.417 -3.782 -24.780 1.00 94.50 157 THR A C 1
ATOM 1299 O O . THR A 1 157 ? 18.637 -3.640 -25.724 1.00 94.50 157 THR A O 1
ATOM 1302 N N . ASP A 1 158 ? 20.395 -2.931 -24.496 1.00 90.62 158 ASP A N 1
ATOM 1303 C CA . ASP A 1 158 ? 20.708 -1.674 -25.170 1.00 90.62 158 ASP A CA 1
ATOM 1304 C C . ASP A 1 158 ? 19.513 -0.715 -25.126 1.00 90.62 158 ASP A C 1
ATOM 1306 O O . ASP A 1 158 ? 19.176 -0.269 -24.036 1.00 90.62 158 ASP A O 1
ATOM 1310 N N . GLU A 1 159 ? 18.841 -0.432 -26.243 1.00 91.62 159 GLU A N 1
ATOM 1311 C CA . GLU A 1 159 ? 17.627 0.413 -26.291 1.00 91.62 159 GLU A CA 1
ATOM 1312 C C . GLU A 1 159 ? 16.314 -0.401 -26.236 1.00 91.62 159 GLU A C 1
ATOM 1314 O O . GLU A 1 159 ? 15.222 0.151 -26.375 1.00 91.62 159 GLU A O 1
ATOM 1319 N N . ASN A 1 160 ? 16.388 -1.727 -26.059 1.00 95.38 160 ASN A N 1
ATOM 1320 C CA . ASN A 1 160 ? 15.243 -2.642 -26.125 1.00 95.38 160 ASN A CA 1
ATOM 1321 C C . ASN A 1 160 ? 14.955 -3.305 -24.772 1.00 95.38 160 ASN A C 1
ATOM 1323 O O . ASN A 1 160 ? 15.861 -3.524 -23.968 1.00 95.38 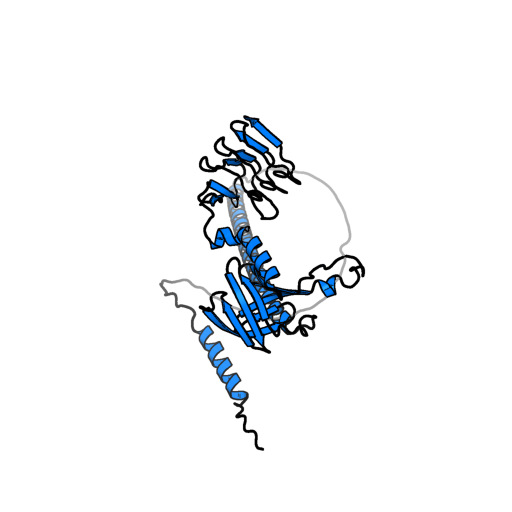160 ASN A O 1
ATOM 1327 N N . PHE A 1 161 ? 13.703 -3.702 -24.549 1.00 95.88 161 PHE A N 1
ATOM 1328 C CA . PHE A 1 161 ? 13.304 -4.537 -23.417 1.00 95.88 161 PHE A CA 1
ATOM 1329 C C . PHE A 1 161 ? 12.425 -5.709 -23.858 1.00 95.88 161 PHE A C 1
ATOM 1331 O O . PHE A 1 161 ? 11.726 -5.649 -24.874 1.00 95.88 161 PHE A O 1
ATOM 1338 N N . GLN A 1 162 ? 12.465 -6.779 -23.068 1.00 93.88 162 GLN A N 1
ATOM 1339 C CA . GLN A 1 162 ? 11.543 -7.909 -23.144 1.00 93.88 162 GLN A CA 1
ATOM 1340 C C . GLN A 1 162 ? 11.033 -8.186 -21.727 1.00 93.88 162 GLN A C 1
ATOM 1342 O O . GLN A 1 162 ? 11.831 -8.293 -20.802 1.00 93.88 162 GLN A O 1
ATOM 1347 N N . GLU A 1 163 ? 9.719 -8.235 -21.564 1.00 93.75 163 GLU A N 1
ATOM 1348 C CA . GLU A 1 163 ? 8.986 -8.386 -20.307 1.00 93.75 163 GLU A CA 1
ATOM 1349 C C . GLU A 1 163 ? 8.128 -9.648 -20.408 1.00 93.75 163 GLU A C 1
ATOM 1351 O O . GLU A 1 163 ? 7.369 -9.794 -21.365 1.00 93.75 163 GLU A O 1
ATOM 1356 N N . GLU A 1 164 ? 8.268 -10.565 -19.456 1.00 93.12 164 GLU A N 1
ATOM 1357 C CA . GLU A 1 164 ? 7.542 -11.839 -19.412 1.00 93.12 164 GLU A CA 1
ATOM 1358 C C . GLU A 1 164 ? 6.946 -12.019 -18.003 1.00 93.12 164 GLU A C 1
ATOM 1360 O O . GLU A 1 164 ? 7.608 -11.714 -17.007 1.00 93.12 164 GLU A O 1
ATOM 1365 N N . ASP A 1 165 ? 5.675 -12.427 -17.897 1.00 86.94 165 ASP A N 1
ATOM 1366 C CA . ASP A 1 165 ? 5.061 -12.725 -16.593 1.00 86.94 165 ASP A CA 1
ATOM 1367 C C . ASP A 1 165 ? 5.621 -14.027 -15.993 1.00 86.94 165 ASP A C 1
ATOM 1369 O O . ASP A 1 165 ? 6.206 -14.847 -16.698 1.00 86.94 165 ASP A O 1
ATOM 1373 N N . VAL A 1 166 ? 5.477 -14.228 -14.676 1.00 75.12 166 VAL A N 1
ATOM 1374 C CA . VAL A 1 166 ? 6.075 -15.388 -13.968 1.00 75.12 166 VAL A CA 1
ATOM 1375 C C . VAL A 1 166 ? 5.631 -16.732 -14.575 1.00 75.12 166 VAL A C 1
ATOM 1377 O O . VAL A 1 166 ? 6.393 -17.699 -14.608 1.00 75.12 166 VAL A O 1
ATOM 1380 N N . PHE A 1 167 ? 4.420 -16.786 -15.131 1.00 74.12 167 PHE A N 1
ATOM 1381 C CA . PHE A 1 167 ? 3.857 -17.968 -15.793 1.00 74.12 167 PHE A CA 1
ATOM 1382 C C . PHE A 1 167 ? 4.326 -18.154 -17.247 1.00 74.12 167 PHE A C 1
ATOM 1384 O O . PHE A 1 167 ? 4.078 -19.205 -17.834 1.00 74.12 167 PHE A O 1
ATOM 1391 N N . HIS A 1 168 ? 5.048 -17.177 -17.808 1.00 74.12 168 HIS A N 1
ATOM 1392 C CA . HIS A 1 168 ? 5.521 -17.127 -19.196 1.00 74.12 168 HIS A CA 1
ATOM 1393 C C . HIS A 1 168 ? 4.377 -17.202 -20.234 1.00 74.12 168 HIS A C 1
ATOM 1395 O O . HIS A 1 168 ? 4.584 -17.598 -21.384 1.00 74.12 168 HIS A O 1
ATOM 1401 N N . GLU A 1 169 ? 3.163 -16.802 -19.841 1.00 73.19 169 GLU A N 1
ATOM 1402 C CA . GLU A 1 169 ? 1.967 -16.773 -20.692 1.00 73.19 169 GLU A CA 1
ATOM 1403 C C . GLU A 1 169 ? 1.845 -15.447 -21.452 1.00 73.19 169 GLU A C 1
ATOM 1405 O O . GLU A 1 169 ? 1.349 -15.412 -22.583 1.00 73.19 169 GLU A O 1
ATOM 1410 N N . LYS A 1 170 ? 2.310 -14.346 -20.847 1.00 75.44 170 LYS A N 1
ATOM 1411 C CA . LYS A 1 170 ? 2.277 -13.001 -21.432 1.00 75.44 170 LYS A CA 1
ATOM 1412 C C . LYS A 1 170 ? 3.701 -12.506 -21.645 1.00 75.44 170 LYS A C 1
ATOM 1414 O O . LYS A 1 170 ? 4.464 -12.358 -20.697 1.00 75.44 170 LYS A O 1
ATOM 1419 N N . SER A 1 171 ? 4.033 -12.206 -22.900 1.00 86.00 171 SER A N 1
ATOM 1420 C CA . SER A 1 171 ? 5.316 -11.626 -23.302 1.00 86.00 171 SER A CA 1
ATOM 1421 C C . SER A 1 171 ? 5.085 -10.305 -24.039 1.00 86.00 171 SER A C 1
ATOM 1423 O O . SER A 1 171 ? 4.298 -10.239 -24.984 1.00 86.00 171 SER A O 1
ATOM 1425 N N . ASN A 1 172 ? 5.773 -9.253 -23.606 1.00 90.31 172 ASN A N 1
ATOM 1426 C CA . ASN A 1 172 ? 5.697 -7.891 -24.126 1.00 90.31 172 ASN A CA 1
ATOM 1427 C C . ASN A 1 172 ? 7.112 -7.408 -24.480 1.00 90.31 172 ASN A C 1
ATOM 1429 O O . ASN A 1 172 ? 8.066 -7.680 -23.753 1.00 90.31 172 ASN A O 1
ATOM 1433 N N . LYS A 1 173 ? 7.288 -6.736 -25.622 1.00 93.88 173 LYS A N 1
ATOM 1434 C CA . LYS A 1 173 ? 8.614 -6.351 -26.146 1.00 93.88 173 LYS A CA 1
ATOM 1435 C C . LYS A 1 173 ? 8.531 -4.959 -26.757 1.00 93.88 173 LYS A C 1
ATOM 1437 O O . LYS A 1 173 ? 7.542 -4.625 -27.407 1.00 93.88 173 LYS A O 1
ATOM 1442 N N . GLY A 1 174 ? 9.558 -4.144 -26.546 1.00 94.56 174 GLY A N 1
ATOM 1443 C CA . GLY A 1 174 ? 9.538 -2.743 -26.956 1.00 94.56 174 GLY A CA 1
ATOM 1444 C C . GLY A 1 174 ? 10.868 -2.035 -26.743 1.00 94.56 174 GLY A C 1
ATOM 1445 O O . GLY A 1 174 ? 11.889 -2.674 -26.487 1.00 94.56 174 GLY A O 1
ATOM 1446 N N . THR A 1 175 ? 10.853 -0.708 -26.839 1.00 95.31 175 THR A N 1
ATOM 1447 C CA . THR A 1 175 ? 12.033 0.141 -26.626 1.00 95.31 175 THR A CA 1
ATOM 1448 C C . THR A 1 175 ? 11.961 0.903 -25.308 1.00 95.31 175 THR A C 1
ATOM 1450 O O . THR A 1 175 ? 10.877 1.162 -24.777 1.00 95.31 175 THR A O 1
ATOM 1453 N N . TYR A 1 176 ? 13.121 1.276 -24.774 1.00 93.69 176 TYR A N 1
ATOM 1454 C CA . TYR A 1 176 ? 13.234 2.155 -23.616 1.00 93.69 176 TYR A CA 1
ATOM 1455 C C . TYR A 1 176 ? 14.398 3.142 -23.776 1.00 93.69 176 TYR A C 1
ATOM 1457 O O . TYR A 1 176 ? 15.363 2.882 -24.489 1.00 93.69 176 TYR A O 1
ATOM 1465 N N . GLU A 1 177 ? 14.291 4.291 -23.115 1.00 91.19 177 GLU A N 1
ATOM 1466 C CA . GLU A 1 177 ? 15.291 5.361 -23.140 1.00 91.19 177 GLU A CA 1
ATOM 1467 C C . GLU A 1 177 ? 15.358 5.999 -21.743 1.00 91.19 177 GLU A C 1
ATOM 1469 O O . GLU A 1 177 ? 14.341 6.458 -21.210 1.00 91.19 177 GLU A O 1
ATOM 1474 N N . VAL A 1 178 ? 16.546 6.008 -21.132 1.00 88.19 178 VAL A N 1
ATOM 1475 C CA . VAL A 1 178 ? 16.775 6.587 -19.798 1.00 88.19 178 VAL A CA 1
ATOM 1476 C C . VAL A 1 178 ? 17.173 8.057 -19.932 1.00 88.19 178 VAL A C 1
ATOM 1478 O O . VAL A 1 178 ? 18.201 8.394 -20.517 1.00 88.19 178 VAL A O 1
ATOM 1481 N N . GLY A 1 179 ? 16.343 8.934 -19.371 1.00 82.00 179 GLY A N 1
ATOM 1482 C CA . GLY A 1 179 ? 16.615 10.358 -19.204 1.00 82.00 179 GLY A CA 1
ATOM 1483 C C . GLY A 1 179 ? 17.121 10.689 -17.798 1.00 82.00 179 GLY A C 1
ATOM 1484 O O . GLY A 1 179 ? 17.205 9.844 -16.906 1.00 82.00 179 GLY A O 1
ATOM 1485 N N . ASN A 1 180 ? 17.417 11.965 -17.565 1.00 82.62 180 ASN A N 1
ATOM 1486 C CA . ASN A 1 180 ? 17.727 12.470 -16.235 1.00 82.62 180 ASN A CA 1
ATOM 1487 C C . ASN A 1 180 ? 16.438 12.509 -15.387 1.00 82.62 180 ASN A C 1
ATOM 1489 O O . ASN A 1 180 ? 15.527 13.285 -15.667 1.00 82.62 180 ASN A O 1
ATOM 1493 N N . HIS A 1 181 ? 16.352 11.661 -14.356 1.00 83.25 181 HIS A N 1
ATOM 1494 C CA . HIS A 1 181 ? 15.150 11.465 -13.522 1.00 83.25 181 HIS A CA 1
ATOM 1495 C C . HIS A 1 181 ? 13.872 11.062 -14.295 1.00 83.25 181 HIS A C 1
ATOM 1497 O O . HIS A 1 181 ? 12.750 11.263 -13.819 1.00 83.25 181 HIS A O 1
ATOM 1503 N N . ALA A 1 182 ? 14.021 10.467 -15.482 1.00 88.12 182 ALA A N 1
ATOM 1504 C CA . ALA A 1 182 ? 12.910 10.040 -16.327 1.00 88.12 182 ALA A CA 1
ATOM 1505 C C . ALA A 1 182 ? 13.230 8.733 -17.061 1.00 88.12 182 ALA A C 1
ATOM 1507 O O . ALA A 1 182 ? 14.381 8.460 -17.390 1.00 88.12 182 ALA A O 1
ATOM 1508 N N . MET A 1 183 ? 12.199 7.949 -17.362 1.00 89.75 183 MET A N 1
ATOM 1509 C CA . MET A 1 183 ? 12.297 6.766 -18.213 1.00 89.75 183 MET A CA 1
ATOM 1510 C C . MET A 1 183 ? 11.196 6.832 -19.261 1.00 89.75 183 MET A C 1
ATOM 1512 O O . MET A 1 183 ? 10.021 7.023 -18.944 1.00 89.75 183 MET A O 1
ATOM 1516 N N . LYS A 1 184 ? 11.568 6.679 -20.524 1.00 91.44 184 LYS A N 1
ATOM 1517 C CA . LYS A 1 184 ? 10.628 6.509 -21.626 1.00 91.44 184 LYS A CA 1
ATOM 1518 C C . LYS A 1 184 ? 10.533 5.021 -21.941 1.00 91.44 184 LYS A C 1
ATOM 1520 O O . LYS A 1 184 ? 11.559 4.358 -22.052 1.00 91.44 184 LYS A O 1
ATOM 1525 N N . ILE A 1 185 ? 9.312 4.511 -22.068 1.00 92.06 185 ILE A N 1
ATOM 1526 C CA . ILE A 1 185 ? 9.012 3.124 -22.435 1.00 92.06 185 ILE A CA 1
ATOM 1527 C C . ILE A 1 185 ? 8.045 3.184 -23.618 1.00 92.06 185 ILE A C 1
ATOM 1529 O O . ILE A 1 185 ? 6.932 3.713 -23.507 1.00 92.06 185 ILE A O 1
ATOM 1533 N N . ASN A 1 186 ? 8.487 2.688 -24.773 1.00 92.06 186 ASN A N 1
ATOM 1534 C CA . ASN A 1 186 ? 7.855 2.916 -26.071 1.00 92.06 186 ASN A CA 1
ATOM 1535 C C . ASN A 1 186 ? 7.568 4.423 -26.288 1.00 92.06 186 ASN A C 1
ATOM 1537 O O . ASN A 1 186 ? 8.489 5.240 -26.319 1.00 92.06 186 ASN A O 1
ATOM 1541 N N . ASN A 1 187 ? 6.289 4.806 -26.388 1.00 89.44 187 ASN A N 1
ATOM 1542 C CA . ASN A 1 187 ? 5.850 6.195 -26.577 1.00 89.44 187 ASN A CA 1
ATOM 1543 C C . ASN A 1 187 ? 5.390 6.894 -25.278 1.00 89.44 187 ASN A C 1
ATOM 1545 O O . ASN A 1 187 ? 4.933 8.036 -25.336 1.00 89.44 187 ASN A O 1
ATOM 1549 N N . LYS A 1 188 ? 5.474 6.237 -24.113 1.00 90.38 188 LYS A N 1
ATOM 1550 C CA . LYS A 1 188 ? 5.117 6.825 -22.809 1.00 90.38 188 LYS A CA 1
ATOM 1551 C C . LYS A 1 188 ? 6.368 7.300 -22.071 1.00 90.38 188 LYS A C 1
ATOM 1553 O O . LYS A 1 188 ? 7.413 6.663 -22.147 1.00 90.38 188 LYS A O 1
ATOM 1558 N N . VAL A 1 189 ? 6.244 8.402 -21.333 1.00 89.88 189 VAL A N 1
ATOM 1559 C CA . VAL A 1 189 ? 7.302 8.969 -20.482 1.00 89.88 189 VAL A CA 1
ATOM 1560 C C . VAL A 1 189 ? 6.840 8.936 -19.032 1.00 89.88 189 VAL A C 1
ATOM 1562 O O . VAL A 1 189 ? 5.737 9.386 -18.727 1.00 89.88 189 VAL A O 1
ATOM 1565 N N . TYR A 1 190 ? 7.709 8.439 -18.161 1.00 90.25 190 TYR A N 1
ATOM 1566 C CA . TYR A 1 190 ? 7.509 8.285 -16.727 1.00 90.25 190 TYR A CA 1
ATOM 1567 C C . TYR A 1 190 ? 8.590 9.065 -15.968 1.00 90.25 190 TYR A C 1
ATOM 1569 O O . TYR A 1 190 ? 9.721 9.194 -16.448 1.00 90.25 190 TYR A O 1
ATOM 1577 N N . SER A 1 191 ? 8.281 9.550 -14.764 1.00 90.19 191 SER A N 1
ATOM 1578 C CA . SER A 1 191 ? 9.329 10.014 -13.840 1.00 90.19 191 SER A CA 1
ATOM 1579 C C . SER A 1 191 ? 10.050 8.790 -13.275 1.00 90.19 191 SER A C 1
ATOM 1581 O O . SER A 1 191 ? 9.386 7.807 -12.970 1.00 90.19 191 SER A O 1
ATOM 1583 N N . MET A 1 192 ? 11.370 8.831 -13.102 1.00 89.75 192 MET A N 1
ATOM 1584 C CA . MET A 1 192 ? 12.156 7.706 -12.575 1.00 89.75 192 MET A CA 1
ATOM 1585 C C . MET A 1 192 ? 13.023 8.147 -11.392 1.00 89.75 192 MET A C 1
ATOM 1587 O O . MET A 1 192 ? 13.631 9.216 -11.448 1.00 89.75 192 MET A O 1
ATOM 1591 N N . LYS A 1 193 ? 13.137 7.299 -10.362 1.00 88.38 193 LYS A N 1
ATOM 1592 C CA . LYS A 1 193 ? 14.238 7.348 -9.386 1.00 88.38 193 LYS A CA 1
ATOM 1593 C C . LYS A 1 193 ? 15.022 6.037 -9.457 1.00 88.38 193 LYS A C 1
ATOM 1595 O O . LYS A 1 193 ? 14.432 4.971 -9.312 1.00 88.38 193 LYS A O 1
ATOM 1600 N N . TYR A 1 194 ? 16.332 6.134 -9.643 1.00 87.25 194 TYR A N 1
ATOM 1601 C CA . TYR A 1 194 ? 17.289 5.041 -9.477 1.00 87.25 194 TYR A CA 1
ATOM 1602 C C . TYR A 1 194 ? 17.906 5.098 -8.071 1.00 87.25 194 TYR A C 1
ATOM 1604 O O . TYR A 1 194 ? 18.124 6.193 -7.543 1.00 87.25 194 TYR A O 1
ATOM 1612 N N . VAL A 1 195 ? 18.175 3.937 -7.471 1.00 83.00 195 VAL A N 1
ATOM 1613 C CA . VAL A 1 195 ? 18.792 3.776 -6.147 1.00 83.00 195 VAL A CA 1
ATOM 1614 C C . VAL A 1 195 ? 19.817 2.637 -6.190 1.00 83.00 195 VAL A C 1
ATOM 1616 O O . VAL A 1 195 ? 19.515 1.520 -6.615 1.00 83.00 195 VAL A O 1
ATOM 1619 N N . ASN A 1 196 ? 21.029 2.918 -5.714 1.00 78.81 196 ASN A N 1
ATOM 1620 C CA . ASN A 1 196 ? 22.056 1.920 -5.430 1.00 78.81 196 ASN A CA 1
ATOM 1621 C C . ASN A 1 196 ? 22.520 2.148 -3.995 1.00 78.81 196 ASN A C 1
ATOM 1623 O O . ASN A 1 196 ? 23.408 2.959 -3.745 1.00 78.81 196 ASN A O 1
ATOM 1627 N N . GLU A 1 197 ? 21.925 1.424 -3.050 1.00 68.50 197 GLU A N 1
ATOM 1628 C CA . GLU A 1 197 ? 22.181 1.644 -1.622 1.00 68.50 197 GLU A CA 1
ATOM 1629 C C . GLU A 1 197 ? 23.666 1.462 -1.271 1.00 68.50 197 GLU A C 1
ATOM 1631 O O . GLU A 1 197 ? 24.157 2.080 -0.333 1.00 68.50 197 GLU A O 1
ATOM 1636 N N . LYS A 1 198 ? 24.426 0.700 -2.071 1.00 66.00 198 LYS A N 1
ATOM 1637 C CA . LYS A 1 198 ? 25.868 0.559 -1.864 1.00 66.00 198 LYS A CA 1
ATOM 1638 C C . LYS A 1 198 ? 26.646 1.863 -2.083 1.00 66.00 198 LYS A C 1
ATOM 1640 O O . LYS A 1 198 ? 27.481 2.178 -1.245 1.00 66.00 198 LYS A O 1
ATOM 1645 N N . SER A 1 199 ? 26.389 2.621 -3.156 1.00 58.97 199 SER A N 1
ATOM 1646 C CA . SER A 1 199 ? 27.076 3.914 -3.355 1.00 58.97 199 SER A CA 1
ATOM 1647 C C . SER A 1 199 ? 26.629 4.962 -2.342 1.00 58.97 199 SER A C 1
ATOM 1649 O O . SER A 1 199 ? 27.393 5.856 -1.997 1.00 58.97 199 SER A O 1
ATOM 1651 N N . ASP A 1 200 ? 25.391 4.844 -1.866 1.00 58.94 200 ASP A N 1
ATOM 1652 C CA . ASP A 1 200 ? 24.764 5.840 -1.001 1.00 58.94 200 ASP A CA 1
ATOM 1653 C C . ASP A 1 200 ? 25.209 5.682 0.473 1.00 58.94 200 ASP A C 1
ATOM 1655 O O . ASP A 1 200 ? 25.131 6.640 1.243 1.00 58.94 200 ASP A O 1
ATOM 1659 N N . TYR A 1 201 ? 25.732 4.504 0.848 1.00 60.34 201 TYR A N 1
ATOM 1660 C CA . TYR A 1 201 ? 26.275 4.186 2.179 1.00 60.34 201 TYR A CA 1
ATOM 1661 C C . TYR A 1 201 ? 27.762 3.780 2.177 1.00 60.34 201 TYR A C 1
ATOM 1663 O O . TYR A 1 201 ? 28.267 3.324 3.200 1.00 60.34 201 TYR A O 1
ATOM 1671 N N . GLU A 1 202 ? 28.488 3.955 1.067 1.00 58.66 202 GLU A N 1
ATOM 1672 C CA . GLU A 1 202 ? 29.875 3.471 0.907 1.00 58.66 202 GLU A CA 1
ATOM 1673 C C . GLU A 1 202 ? 30.859 4.064 1.947 1.00 58.66 202 GLU A C 1
ATOM 1675 O O . GLU A 1 202 ? 31.767 3.365 2.387 1.00 58.66 202 GLU A O 1
ATOM 1680 N N . ASP A 1 203 ? 30.615 5.294 2.425 1.00 59.88 203 ASP A N 1
ATOM 1681 C CA . ASP A 1 203 ? 31.373 5.961 3.507 1.00 59.88 203 ASP A CA 1
ATOM 1682 C C . ASP A 1 203 ? 30.925 5.569 4.942 1.00 59.88 203 ASP A C 1
ATOM 1684 O O . ASP A 1 203 ? 31.495 6.053 5.922 1.00 59.88 203 ASP A O 1
ATOM 1688 N N . MET A 1 204 ? 29.874 4.751 5.096 1.00 61.62 204 MET A N 1
ATOM 1689 C CA . MET A 1 204 ? 29.241 4.416 6.390 1.00 61.62 204 MET A CA 1
ATOM 1690 C C . MET A 1 204 ? 29.268 2.921 6.743 1.00 61.62 204 MET A C 1
ATOM 1692 O O . MET A 1 204 ? 28.883 2.553 7.851 1.00 61.62 204 MET A O 1
ATOM 1696 N N . LEU A 1 205 ? 29.698 2.059 5.820 1.00 59.53 205 LEU A N 1
ATOM 1697 C CA . LEU A 1 205 ? 29.761 0.609 6.012 1.00 59.53 205 LEU A CA 1
ATOM 1698 C C . LEU A 1 205 ? 31.103 0.216 6.648 1.00 59.53 205 LEU A C 1
ATOM 1700 O O . LEU A 1 205 ? 32.137 0.222 5.982 1.00 59.53 205 LEU A O 1
ATOM 1704 N N . ASP A 1 206 ? 31.086 -0.132 7.935 1.00 59.25 206 ASP A N 1
ATOM 1705 C CA . ASP A 1 206 ? 32.272 -0.615 8.653 1.00 59.25 206 ASP A CA 1
ATOM 1706 C C . ASP A 1 206 ? 32.665 -2.024 8.156 1.00 59.25 206 ASP A C 1
ATOM 1708 O O . ASP A 1 206 ? 31.802 -2.891 7.997 1.00 59.25 206 ASP A O 1
ATOM 1712 N N . GLU A 1 207 ? 33.959 -2.288 7.927 1.00 57.78 207 GLU A N 1
ATOM 1713 C CA . GLU A 1 207 ? 34.459 -3.496 7.227 1.00 57.78 207 GLU A CA 1
ATOM 1714 C C . GLU A 1 207 ? 34.101 -4.829 7.924 1.00 57.78 207 GLU A C 1
ATOM 1716 O O . GLU A 1 207 ? 34.306 -5.904 7.358 1.00 57.78 207 GLU A O 1
ATOM 1721 N N . ASN A 1 208 ? 33.581 -4.773 9.155 1.00 54.84 208 ASN A N 1
ATOM 1722 C CA . ASN A 1 208 ? 33.234 -5.932 9.977 1.00 54.84 208 ASN A CA 1
ATOM 1723 C C . ASN A 1 208 ? 31.728 -6.052 10.307 1.00 54.84 208 ASN A C 1
ATOM 1725 O O . ASN A 1 208 ? 31.329 -7.076 10.869 1.00 54.84 208 ASN A O 1
ATOM 1729 N N . GLU A 1 209 ? 30.876 -5.075 9.964 1.00 51.47 209 GLU A N 1
ATOM 1730 C CA . GLU A 1 209 ? 29.437 -5.113 10.290 1.00 51.47 209 GLU A CA 1
ATOM 1731 C C . GLU A 1 209 ? 28.562 -5.669 9.154 1.00 51.47 209 GLU A C 1
ATOM 1733 O O . GLU A 1 209 ? 27.819 -4.955 8.489 1.00 51.47 209 GLU A O 1
ATOM 1738 N N . GLY A 1 210 ? 28.562 -6.998 9.030 1.00 47.88 210 GLY A N 1
ATOM 1739 C CA . GLY A 1 210 ? 27.435 -7.748 8.464 1.00 47.88 210 GLY A CA 1
ATOM 1740 C C . GLY A 1 210 ? 27.289 -7.763 6.936 1.00 47.88 210 GLY A C 1
ATOM 1741 O O . GLY A 1 210 ? 27.694 -6.870 6.201 1.00 47.88 210 GLY A O 1
ATOM 1742 N N . ASN A 1 211 ? 26.644 -8.821 6.438 1.00 47.25 211 ASN A N 1
ATOM 1743 C CA . ASN A 1 211 ? 26.275 -8.947 5.028 1.00 47.25 211 ASN A CA 1
ATOM 1744 C C . ASN A 1 211 ? 24.947 -8.213 4.761 1.00 47.25 211 ASN A C 1
ATOM 1746 O O . ASN A 1 211 ? 23.923 -8.854 4.517 1.00 47.25 211 ASN A O 1
ATOM 1750 N N . TYR A 1 212 ? 24.956 -6.880 4.866 1.00 53.06 212 TYR A N 1
ATOM 1751 C CA . TYR A 1 212 ? 23.819 -6.045 4.473 1.00 53.06 212 TYR A CA 1
ATOM 1752 C C . TYR A 1 212 ? 23.582 -6.170 2.966 1.00 53.06 212 TYR A C 1
ATOM 1754 O O . TYR A 1 212 ? 24.448 -5.824 2.159 1.00 53.06 212 TYR A O 1
ATOM 1762 N N . ASP A 1 213 ? 22.407 -6.668 2.581 1.00 57.44 213 ASP A N 1
ATOM 1763 C CA . ASP A 1 213 ? 22.070 -6.862 1.173 1.00 57.44 213 ASP A CA 1
ATOM 1764 C C . ASP A 1 213 ? 21.539 -5.562 0.547 1.00 57.44 213 ASP A C 1
ATOM 1766 O O . ASP A 1 213 ? 20.337 -5.308 0.480 1.00 57.44 213 ASP A O 1
ATOM 1770 N N . LEU A 1 214 ? 22.487 -4.699 0.177 1.00 65.56 214 LEU A N 1
ATOM 1771 C CA . LEU A 1 214 ? 22.268 -3.330 -0.290 1.00 65.56 214 LEU A CA 1
ATOM 1772 C C . LEU A 1 214 ? 21.531 -3.316 -1.637 1.00 65.56 214 LEU A C 1
ATOM 1774 O O . LEU A 1 214 ? 22.077 -3.702 -2.681 1.00 65.56 214 LEU A O 1
ATOM 1778 N N . LYS A 1 215 ? 20.283 -2.841 -1.621 1.00 74.12 215 LYS A N 1
ATOM 1779 C CA . LYS A 1 215 ? 19.358 -2.998 -2.742 1.00 74.12 215 LYS A CA 1
ATOM 1780 C C . LYS A 1 215 ? 19.792 -2.152 -3.933 1.00 74.12 215 LYS A C 1
ATOM 1782 O O . LYS A 1 215 ? 20.169 -0.983 -3.825 1.00 74.12 215 LYS A O 1
ATOM 1787 N N . ASN A 1 216 ? 19.689 -2.764 -5.106 1.00 85.50 216 ASN A N 1
ATOM 1788 C CA . ASN A 1 216 ? 19.865 -2.107 -6.394 1.00 85.50 216 ASN A CA 1
ATOM 1789 C C . ASN A 1 216 ? 18.528 -2.147 -7.131 1.00 85.50 216 ASN A C 1
ATOM 1791 O O . ASN A 1 216 ? 18.108 -3.197 -7.626 1.00 85.50 216 ASN A O 1
ATOM 1795 N N . TYR A 1 217 ? 17.844 -1.005 -7.159 1.00 91.00 217 TYR A N 1
ATOM 1796 C CA . TYR A 1 217 ? 16.504 -0.884 -7.719 1.00 91.00 217 TYR A CA 1
ATOM 1797 C C . TYR A 1 217 ? 16.283 0.474 -8.376 1.00 91.00 217 TYR A C 1
ATOM 1799 O O . TYR A 1 217 ? 16.928 1.473 -8.062 1.00 91.00 217 TYR A O 1
ATOM 1807 N N . PHE A 1 218 ? 15.311 0.532 -9.272 1.00 93.00 218 PHE A N 1
ATOM 1808 C CA . PHE A 1 218 ? 14.687 1.790 -9.649 1.00 93.00 218 PHE A CA 1
ATOM 1809 C C . PHE A 1 218 ? 13.174 1.661 -9.528 1.00 93.00 218 PHE A C 1
ATOM 1811 O O . PHE A 1 218 ? 12.628 0.562 -9.458 1.00 93.00 218 PHE A O 1
ATOM 1818 N N . TYR A 1 219 ? 12.480 2.789 -9.496 1.00 93.69 219 TYR A N 1
ATOM 1819 C CA . TYR A 1 219 ? 11.045 2.808 -9.735 1.00 93.69 219 TYR A CA 1
ATOM 1820 C C . TYR A 1 219 ? 10.695 3.914 -10.717 1.00 93.69 219 TYR A C 1
ATOM 1822 O O . TYR A 1 219 ? 11.328 4.977 -10.747 1.00 93.69 219 TYR A O 1
ATOM 1830 N N . VAL A 1 220 ? 9.663 3.654 -11.512 1.00 94.31 220 VAL A N 1
ATOM 1831 C CA . VAL A 1 220 ? 8.996 4.673 -12.316 1.00 94.31 220 VAL A CA 1
ATOM 1832 C C . VAL A 1 220 ? 7.694 5.081 -11.637 1.00 94.31 220 VAL A C 1
ATOM 1834 O O . VAL A 1 220 ? 7.068 4.275 -10.952 1.00 94.31 220 VAL A O 1
ATOM 1837 N N . ILE A 1 221 ? 7.295 6.337 -11.814 1.00 90.00 221 ILE A N 1
ATOM 1838 C CA . ILE A 1 221 ? 6.009 6.862 -11.355 1.00 90.00 221 ILE A CA 1
ATOM 1839 C C . ILE A 1 221 ? 5.093 6.983 -12.572 1.00 90.00 221 ILE A C 1
ATOM 1841 O O . ILE A 1 221 ? 5.476 7.607 -13.569 1.00 90.00 221 ILE A O 1
ATOM 1845 N N . ASP A 1 222 ? 3.914 6.370 -12.498 1.00 84.69 222 ASP A N 1
ATOM 1846 C CA . ASP A 1 222 ? 2.909 6.399 -13.560 1.00 84.69 222 ASP A CA 1
ATOM 1847 C C . ASP A 1 222 ? 2.143 7.739 -13.631 1.00 84.69 222 ASP A C 1
ATOM 1849 O O . ASP A 1 222 ? 2.465 8.724 -12.963 1.00 84.69 222 ASP A O 1
ATOM 1853 N N . ASN A 1 223 ? 1.117 7.800 -14.484 1.00 80.50 223 ASN A N 1
ATOM 1854 C CA . ASN A 1 223 ? 0.291 8.996 -14.659 1.00 80.50 223 ASN A CA 1
ATOM 1855 C C . ASN A 1 223 ? -0.813 9.176 -13.593 1.00 80.50 223 ASN A C 1
ATOM 1857 O O . ASN A 1 223 ? -1.616 10.101 -13.727 1.00 80.50 223 ASN A O 1
ATOM 1861 N N . GLN A 1 224 ? -0.896 8.294 -12.596 1.00 81.12 224 GLN A N 1
ATOM 1862 C CA . GLN A 1 224 ? -1.793 8.382 -11.438 1.00 81.12 224 GLN A CA 1
ATOM 1863 C C . GLN A 1 224 ? -1.020 8.734 -10.152 1.00 81.12 224 GLN A C 1
ATOM 1865 O O . GLN A 1 224 ? -1.590 9.329 -9.242 1.00 81.12 224 GLN A O 1
ATOM 1870 N N . GLY A 1 225 ? 0.285 8.443 -10.107 1.00 83.12 225 GLY A N 1
ATOM 1871 C CA . GLY A 1 225 ? 1.170 8.625 -8.953 1.00 83.12 225 GLY A CA 1
ATOM 1872 C C . GLY A 1 225 ? 1.684 7.308 -8.357 1.00 83.12 225 GLY A C 1
ATOM 1873 O O . GLY A 1 225 ? 2.479 7.344 -7.415 1.00 83.12 225 GLY A O 1
ATOM 1874 N N . ASN A 1 226 ? 1.275 6.160 -8.905 1.00 85.94 226 ASN A N 1
ATOM 1875 C CA . ASN A 1 226 ? 1.702 4.840 -8.452 1.00 85.94 226 ASN A CA 1
ATOM 1876 C C . ASN A 1 226 ? 3.176 4.609 -8.796 1.00 85.94 226 ASN A C 1
ATOM 1878 O O . ASN A 1 226 ? 3.665 5.065 -9.833 1.00 85.94 226 ASN A O 1
ATOM 1882 N N . LYS A 1 227 ? 3.883 3.864 -7.943 1.00 91.44 227 LYS A N 1
ATOM 1883 C CA . LYS A 1 227 ? 5.267 3.446 -8.188 1.00 91.44 227 LYS A CA 1
ATOM 1884 C C . LYS A 1 227 ? 5.287 2.023 -8.736 1.00 91.44 227 LYS A C 1
ATOM 1886 O O . LYS A 1 227 ? 4.844 1.106 -8.053 1.00 91.44 227 LYS A O 1
ATOM 1891 N N . ILE A 1 228 ? 5.877 1.846 -9.912 1.00 94.75 228 ILE A N 1
ATOM 1892 C CA . ILE A 1 228 ? 6.199 0.531 -10.475 1.00 94.75 228 ILE A CA 1
ATOM 1893 C C . ILE A 1 228 ? 7.691 0.309 -10.234 1.00 94.75 228 ILE A C 1
ATOM 1895 O O . ILE A 1 228 ? 8.523 1.068 -10.744 1.00 94.75 228 ILE A O 1
ATOM 1899 N N . TYR A 1 229 ? 8.023 -0.685 -9.415 1.00 95.44 229 TYR A N 1
ATOM 1900 C CA . TYR A 1 229 ? 9.389 -0.960 -8.966 1.00 95.44 229 TYR A CA 1
ATOM 1901 C C . TYR A 1 229 ? 10.085 -1.975 -9.877 1.00 95.44 229 TYR A C 1
ATOM 1903 O O . TYR A 1 229 ? 9.429 -2.817 -10.479 1.00 95.44 229 TYR A O 1
ATOM 1911 N N . TYR A 1 230 ? 11.413 -1.903 -9.956 1.00 95.62 230 TYR A N 1
ATOM 1912 C CA . TYR A 1 230 ? 12.282 -2.799 -10.717 1.00 95.62 230 TYR A CA 1
ATOM 1913 C C . TYR A 1 230 ? 13.526 -3.107 -9.876 1.00 95.62 230 TYR A C 1
ATOM 1915 O O . TYR A 1 230 ? 14.360 -2.227 -9.661 1.00 95.62 230 TYR A O 1
ATOM 1923 N N . PHE A 1 231 ? 13.673 -4.348 -9.414 1.00 94.38 231 PHE A N 1
ATOM 1924 C CA . PHE A 1 231 ? 14.776 -4.790 -8.551 1.00 94.38 231 PHE A CA 1
ATOM 1925 C C . PHE A 1 231 ? 15.791 -5.645 -9.313 1.00 94.38 231 PHE A C 1
ATOM 1927 O O . PHE A 1 231 ? 15.431 -6.361 -10.248 1.00 94.38 231 PHE A O 1
ATOM 1934 N N . LYS A 1 232 ? 17.069 -5.615 -8.913 1.00 91.75 232 LYS A N 1
ATOM 1935 C CA . LYS A 1 232 ? 18.083 -6.546 -9.443 1.00 91.75 232 LYS A CA 1
ATOM 1936 C C . LYS A 1 232 ? 17.974 -7.971 -8.892 1.00 91.75 232 LYS A C 1
ATOM 1938 O O . LYS A 1 232 ? 18.539 -8.877 -9.505 1.00 91.75 232 LYS A O 1
ATOM 1943 N N . LYS A 1 233 ? 17.260 -8.176 -7.783 1.00 91.50 233 LYS A N 1
ATOM 1944 C CA . LYS A 1 233 ? 17.052 -9.479 -7.137 1.00 91.50 233 LYS A CA 1
ATOM 1945 C C . LYS A 1 233 ? 15.580 -9.867 -7.121 1.00 91.50 233 LYS A C 1
ATOM 1947 O O . LYS A 1 233 ? 14.710 -9.003 -7.051 1.00 91.50 233 LYS A O 1
ATOM 1952 N N . GLU A 1 234 ? 15.336 -11.170 -7.181 1.00 92.12 234 GLU A N 1
ATOM 1953 C CA . GLU A 1 234 ? 13.994 -11.755 -7.128 1.00 92.12 234 GLU A CA 1
ATOM 1954 C C . GLU A 1 234 ? 13.422 -11.647 -5.710 1.00 92.12 234 GLU A C 1
ATOM 1956 O O . GLU A 1 234 ? 12.311 -11.156 -5.538 1.00 92.12 234 GLU A O 1
ATOM 1961 N N . ASP A 1 235 ? 14.233 -11.955 -4.692 1.00 91.31 235 ASP A N 1
ATOM 1962 C CA . ASP A 1 235 ? 13.861 -11.821 -3.277 1.00 91.31 235 ASP A CA 1
ATOM 1963 C C . ASP A 1 235 ? 13.426 -10.387 -2.924 1.00 91.31 235 ASP A C 1
ATOM 1965 O O . ASP A 1 235 ? 12.449 -10.188 -2.207 1.00 91.31 235 ASP A O 1
ATOM 1969 N N . ASP A 1 236 ? 14.105 -9.364 -3.455 1.00 91.88 236 ASP A N 1
ATOM 1970 C CA . ASP A 1 236 ? 13.723 -7.958 -3.254 1.00 91.88 236 ASP A CA 1
ATOM 1971 C C . ASP A 1 236 ? 12.346 -7.632 -3.853 1.00 91.88 236 ASP A C 1
ATOM 1973 O O . ASP A 1 236 ? 11.561 -6.902 -3.245 1.00 91.88 236 ASP A O 1
ATOM 1977 N N . ALA A 1 237 ? 12.043 -8.189 -5.029 1.00 93.44 237 ALA A N 1
ATOM 1978 C CA . ALA A 1 237 ? 10.755 -8.025 -5.690 1.00 93.44 237 ALA A CA 1
ATOM 1979 C C . ALA A 1 237 ? 9.636 -8.786 -4.963 1.00 93.44 237 ALA A C 1
ATOM 1981 O O . ALA A 1 237 ? 8.559 -8.225 -4.770 1.00 93.44 237 ALA A O 1
ATOM 1982 N N . ALA A 1 238 ? 9.905 -10.004 -4.485 1.00 93.06 238 ALA A N 1
ATOM 1983 C CA . ALA A 1 238 ? 8.977 -10.770 -3.655 1.00 93.06 238 ALA A CA 1
ATOM 1984 C C . ALA A 1 238 ? 8.643 -10.026 -2.348 1.00 93.06 238 ALA A C 1
ATOM 1986 O O . ALA A 1 238 ? 7.472 -9.825 -2.040 1.00 93.06 238 ALA A O 1
ATOM 1987 N N . ASN A 1 239 ? 9.648 -9.491 -1.644 1.00 93.00 239 ASN A N 1
ATOM 1988 C CA . ASN A 1 239 ? 9.428 -8.661 -0.452 1.00 93.00 239 ASN A CA 1
ATOM 1989 C C . ASN A 1 239 ? 8.590 -7.397 -0.752 1.00 93.00 239 ASN A C 1
ATOM 1991 O O . ASN A 1 239 ? 7.771 -6.987 0.071 1.00 93.00 239 ASN A O 1
ATOM 1995 N N . GLN A 1 240 ? 8.769 -6.765 -1.920 1.00 94.31 240 GLN A N 1
ATOM 1996 C CA . GLN A 1 240 ? 7.947 -5.616 -2.323 1.00 94.31 240 GLN A CA 1
ATOM 1997 C C . GLN A 1 240 ? 6.508 -6.024 -2.678 1.00 94.31 240 GLN A C 1
ATOM 1999 O O . GLN A 1 240 ? 5.583 -5.267 -2.389 1.00 94.31 240 GLN A O 1
ATOM 2004 N N . LEU A 1 241 ? 6.311 -7.201 -3.276 1.00 94.38 241 LEU A N 1
ATOM 2005 C CA . LEU A 1 241 ? 5.001 -7.776 -3.584 1.00 94.38 241 LEU A CA 1
ATOM 2006 C C . LEU A 1 241 ? 4.223 -8.108 -2.294 1.00 94.38 241 LEU A C 1
ATOM 2008 O O . LEU A 1 241 ? 3.087 -7.665 -2.132 1.00 94.38 241 LEU A O 1
ATOM 2012 N N . ASP A 1 242 ? 4.874 -8.767 -1.332 1.00 94.38 242 ASP A N 1
ATOM 2013 C CA . ASP A 1 242 ? 4.306 -9.098 -0.015 1.00 94.38 242 ASP A CA 1
ATOM 2014 C C . ASP A 1 242 ? 3.953 -7.852 0.816 1.00 94.38 242 ASP A C 1
ATOM 2016 O O . ASP A 1 242 ? 2.961 -7.836 1.554 1.00 94.38 242 ASP A O 1
ATOM 2020 N N . TYR A 1 243 ? 4.725 -6.769 0.668 1.00 93.12 243 TYR A N 1
ATOM 2021 C CA . TYR A 1 243 ? 4.362 -5.459 1.210 1.00 93.12 243 TYR A CA 1
ATOM 2022 C C . TYR A 1 243 ? 3.153 -4.853 0.480 1.00 93.12 243 TYR A C 1
ATOM 2024 O O . TYR A 1 243 ? 2.245 -4.323 1.122 1.00 93.12 243 TYR A O 1
ATOM 2032 N N . ASN A 1 244 ? 3.105 -4.934 -0.855 1.00 94.69 244 ASN A N 1
ATOM 2033 C CA . ASN A 1 244 ? 2.038 -4.326 -1.653 1.00 94.69 244 ASN A CA 1
ATOM 2034 C C . ASN A 1 244 ? 0.653 -4.890 -1.304 1.00 94.69 244 ASN A C 1
ATOM 2036 O O . ASN A 1 244 ? -0.288 -4.098 -1.215 1.00 94.69 244 ASN A O 1
ATOM 2040 N N . TYR A 1 245 ? 0.533 -6.191 -1.007 1.00 93.81 245 TYR A N 1
ATOM 2041 C CA . TYR A 1 245 ? -0.719 -6.820 -0.544 1.00 93.81 245 TYR A CA 1
ATOM 2042 C C . TYR A 1 245 ? -1.292 -6.226 0.757 1.00 93.81 245 TYR A C 1
ATOM 2044 O O . TYR A 1 245 ? -2.456 -6.454 1.085 1.00 93.81 245 TYR A O 1
ATOM 2052 N N . GLN A 1 246 ? -0.502 -5.443 1.496 1.00 92.88 246 GLN A N 1
ATOM 2053 C CA . GLN A 1 246 ? -0.918 -4.758 2.722 1.00 92.88 246 GLN A CA 1
ATOM 2054 C C . GLN A 1 246 ? -1.266 -3.277 2.490 1.00 92.88 246 GLN A C 1
ATOM 2056 O O . GLN A 1 246 ? -1.603 -2.570 3.439 1.00 92.88 246 GLN A O 1
ATOM 2061 N N . THR A 1 247 ? -1.187 -2.771 1.252 1.00 94.62 247 THR A N 1
ATOM 2062 C CA . THR A 1 247 ? -1.382 -1.346 0.920 1.00 94.62 247 THR A CA 1
ATOM 2063 C C . THR A 1 247 ? -2.804 -1.012 0.467 1.00 94.62 247 THR A C 1
ATOM 2065 O O . THR A 1 247 ? -3.514 -1.844 -0.095 1.00 94.62 247 THR A O 1
ATOM 2068 N N . ASN A 1 248 ? -3.209 0.255 0.632 1.00 94.88 248 ASN A N 1
ATOM 2069 C CA . ASN A 1 248 ? -4.497 0.731 0.108 1.00 94.88 248 ASN A CA 1
ATOM 2070 C C . ASN A 1 248 ? -4.565 0.617 -1.423 1.00 94.88 248 ASN A C 1
ATOM 2072 O O . ASN A 1 248 ? -5.622 0.286 -1.938 1.00 94.88 248 ASN A O 1
ATOM 2076 N N . ALA A 1 249 ? -3.449 0.799 -2.141 1.00 93.31 249 ALA A N 1
ATOM 2077 C CA . ALA A 1 249 ? -3.405 0.663 -3.599 1.00 93.31 249 ALA A CA 1
ATOM 2078 C C . ALA A 1 249 ? -3.783 -0.754 -4.072 1.00 93.31 249 ALA A C 1
ATOM 2080 O O . ALA A 1 249 ? -4.496 -0.902 -5.065 1.00 93.31 249 ALA A O 1
ATOM 2081 N N . TYR A 1 250 ? -3.371 -1.797 -3.340 1.00 95.00 250 TYR A N 1
ATOM 2082 C CA . TYR A 1 250 ? -3.829 -3.162 -3.600 1.00 95.00 250 TYR A CA 1
ATOM 2083 C C . TYR A 1 250 ? -5.310 -3.347 -3.248 1.00 95.00 250 TYR A C 1
ATOM 2085 O O . TYR A 1 250 ? -6.066 -3.840 -4.083 1.00 95.00 250 TYR A O 1
ATOM 2093 N N . TYR A 1 251 ? -5.760 -2.908 -2.066 1.00 96.56 251 TYR A N 1
ATOM 2094 C CA . TYR A 1 251 ? -7.175 -2.999 -1.662 1.00 96.56 251 TYR A CA 1
ATOM 2095 C C . TYR A 1 251 ? -8.126 -2.187 -2.568 1.00 96.56 251 TYR A C 1
ATOM 2097 O O . TYR A 1 251 ? -9.292 -2.545 -2.720 1.00 96.56 251 TYR A O 1
ATOM 2105 N N . GLU A 1 252 ? -7.630 -1.135 -3.224 1.00 94.94 252 GLU A N 1
ATOM 2106 C CA . GLU A 1 252 ? -8.333 -0.370 -4.261 1.00 94.94 252 GLU A CA 1
ATOM 2107 C C . GLU A 1 252 ? -8.324 -1.102 -5.617 1.00 94.94 252 GLU A C 1
ATOM 2109 O O . GLU A 1 252 ? -9.393 -1.272 -6.204 1.00 94.94 252 GLU A O 1
ATOM 2114 N N . LYS A 1 253 ? -7.171 -1.609 -6.097 1.00 94.06 253 LYS A N 1
ATOM 2115 C CA . LYS A 1 253 ? -7.072 -2.390 -7.357 1.00 94.06 253 LYS A CA 1
ATOM 2116 C C . LYS A 1 253 ? -7.925 -3.664 -7.323 1.00 94.06 253 LYS A C 1
ATOM 2118 O O . LYS A 1 253 ? -8.543 -4.012 -8.327 1.00 94.06 253 LYS A O 1
ATOM 2123 N N . SER A 1 254 ? -7.984 -4.327 -6.170 1.00 95.50 254 SER A N 1
ATOM 2124 C CA . SER A 1 254 ? -8.779 -5.540 -5.928 1.00 95.50 254 SER A CA 1
ATOM 2125 C C . SER A 1 254 ? -10.255 -5.270 -5.590 1.00 95.50 254 SER A C 1
ATOM 2127 O O . SER A 1 254 ? -11.053 -6.205 -5.586 1.00 95.50 254 SER A O 1
ATOM 2129 N N . GLY A 1 255 ? -10.644 -4.014 -5.334 1.00 96.81 255 GLY A N 1
ATOM 2130 C CA . GLY A 1 255 ? -12.023 -3.647 -4.989 1.00 96.81 255 GLY A CA 1
ATOM 2131 C C . GLY A 1 255 ? -12.489 -4.139 -3.613 1.00 96.81 255 GLY A C 1
ATOM 2132 O O . GLY A 1 255 ? -13.679 -4.386 -3.433 1.00 96.81 255 GLY A O 1
ATOM 2133 N N . MET A 1 256 ? 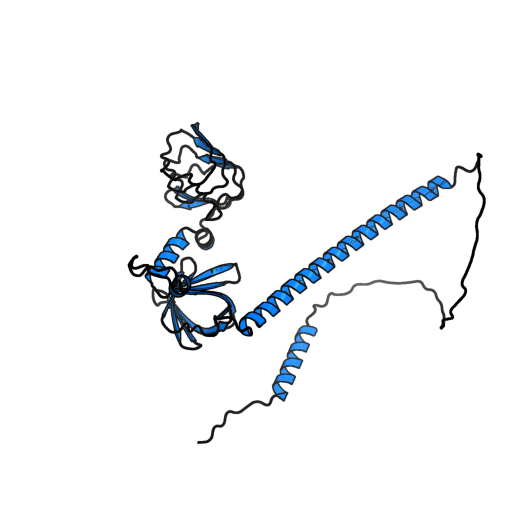-11.574 -4.301 -2.650 1.00 97.19 256 MET A N 1
ATOM 2134 C CA . MET A 1 256 ? -11.883 -4.803 -1.302 1.00 97.19 256 MET A CA 1
ATOM 2135 C C . MET A 1 256 ? -12.549 -3.768 -0.383 1.00 97.19 256 MET A C 1
ATOM 2137 O O . MET A 1 256 ? -13.155 -4.160 0.611 1.00 97.19 256 MET A O 1
ATOM 2141 N N . PHE A 1 257 ? -12.437 -2.469 -0.678 1.00 98.12 257 PHE A N 1
ATOM 2142 C CA . PHE A 1 257 ? -13.099 -1.419 0.103 1.00 98.12 257 PHE A CA 1
ATOM 2143 C C . PHE A 1 257 ? -14.604 -1.333 -0.200 1.00 98.12 257 PHE A C 1
ATOM 2145 O O . PHE A 1 257 ? -15.007 -1.172 -1.353 1.00 98.12 257 PHE A O 1
ATOM 2152 N N . ASP A 1 258 ? -15.433 -1.375 0.847 1.00 97.19 258 ASP A N 1
ATOM 2153 C CA . ASP A 1 258 ? -16.873 -1.113 0.760 1.00 97.19 258 ASP A CA 1
ATOM 2154 C C . ASP A 1 258 ? -17.201 0.388 0.589 1.00 97.19 258 ASP A C 1
ATOM 2156 O O . ASP A 1 258 ? -16.330 1.259 0.646 1.00 97.19 258 ASP A O 1
ATOM 2160 N N . GLU A 1 259 ? -18.488 0.716 0.424 1.00 96.25 259 GLU A N 1
ATOM 2161 C CA . GLU A 1 259 ? -18.967 2.103 0.273 1.00 96.25 259 GLU A CA 1
ATOM 2162 C C . GLU A 1 259 ? -18.699 3.014 1.492 1.00 96.25 259 GLU A C 1
ATOM 2164 O O . GLU A 1 259 ? -18.826 4.235 1.389 1.00 96.25 259 GLU A O 1
ATOM 2169 N N . ASN A 1 260 ? -18.310 2.439 2.636 1.00 96.44 260 ASN A N 1
ATOM 2170 C CA . ASN A 1 260 ? -17.983 3.138 3.879 1.00 96.44 260 ASN A CA 1
ATOM 2171 C C . ASN A 1 260 ? -16.461 3.227 4.127 1.00 96.44 260 ASN A C 1
ATOM 2173 O O . ASN A 1 260 ? -16.033 3.878 5.088 1.00 96.44 260 ASN A O 1
ATOM 2177 N N . GLY A 1 261 ? -15.647 2.600 3.269 1.00 97.69 261 GLY A N 1
ATOM 2178 C CA . GLY A 1 261 ? -14.189 2.571 3.344 1.00 97.69 261 GLY A CA 1
ATOM 2179 C C . GLY A 1 261 ? -13.598 1.443 4.197 1.00 97.69 261 GLY A C 1
ATOM 2180 O O . GLY A 1 261 ? -12.431 1.544 4.570 1.00 97.69 261 GLY A O 1
ATOM 2181 N N . PHE A 1 262 ? -14.342 0.382 4.527 1.00 98.56 262 PHE A N 1
ATOM 2182 C CA . PHE A 1 262 ? -13.798 -0.811 5.192 1.00 98.56 262 PHE A CA 1
ATOM 2183 C C . PHE A 1 262 ? -13.336 -1.855 4.166 1.00 98.56 262 PHE A C 1
ATOM 2185 O O . PHE A 1 262 ? -14.117 -2.251 3.305 1.00 98.56 262 PHE A O 1
ATOM 2192 N N . ALA A 1 263 ? -12.106 -2.359 4.299 1.00 98.56 263 ALA A N 1
ATOM 2193 C CA . ALA A 1 263 ? -11.662 -3.594 3.647 1.00 98.56 263 ALA A CA 1
ATOM 2194 C C . ALA A 1 263 ? -11.677 -4.735 4.672 1.00 98.56 263 ALA A C 1
ATOM 2196 O O . ALA A 1 263 ? -10.914 -4.711 5.640 1.00 98.56 263 ALA A O 1
ATOM 2197 N N . ILE A 1 264 ? -12.570 -5.708 4.483 1.00 98.38 264 ILE A N 1
ATOM 2198 C CA . ILE A 1 264 ? -12.793 -6.838 5.398 1.00 98.38 264 ILE A CA 1
ATOM 2199 C C . ILE A 1 264 ? -12.702 -8.139 4.592 1.00 98.38 264 ILE A C 1
ATOM 2201 O O . ILE A 1 264 ? -13.305 -8.233 3.524 1.00 98.38 264 ILE A O 1
ATOM 2205 N N . ASP A 1 265 ? -11.956 -9.126 5.088 1.00 97.12 265 ASP A N 1
ATOM 2206 C CA . ASP A 1 265 ? -11.807 -10.431 4.428 1.00 97.12 265 ASP A CA 1
ATOM 2207 C C . ASP A 1 265 ? -12.965 -11.411 4.724 1.00 97.12 265 ASP A C 1
ATOM 2209 O O . ASP A 1 265 ? -13.889 -11.124 5.493 1.00 97.12 265 ASP A O 1
ATOM 2213 N N . GLU A 1 266 ? -12.931 -12.595 4.100 1.00 96.88 266 GLU A N 1
ATOM 2214 C CA . GLU A 1 266 ? -13.948 -13.640 4.299 1.00 96.88 266 GLU A CA 1
ATOM 2215 C C . GLU A 1 266 ? -13.965 -14.218 5.726 1.00 96.88 266 GLU A C 1
ATOM 2217 O O . GLU A 1 266 ? -15.003 -14.693 6.203 1.00 96.88 266 GLU A O 1
ATOM 2222 N N . ASP A 1 267 ? -12.849 -14.105 6.450 1.00 97.31 267 ASP A N 1
ATOM 2223 C CA . ASP A 1 267 ? -12.748 -14.471 7.857 1.00 97.31 267 ASP A CA 1
ATOM 2224 C C . ASP A 1 267 ? -13.207 -13.351 8.807 1.00 97.31 267 ASP A C 1
ATOM 2226 O O . ASP A 1 267 ? -13.314 -13.566 10.018 1.00 97.31 267 ASP A O 1
ATOM 2230 N N . GLY A 1 268 ? -13.593 -12.184 8.293 1.00 98.00 268 GLY A N 1
ATOM 2231 C CA . GLY A 1 268 ? -14.061 -11.058 9.091 1.00 98.00 268 GLY A CA 1
ATOM 2232 C C . GLY A 1 268 ? -12.940 -10.335 9.841 1.00 98.00 268 GLY A C 1
ATOM 2233 O O . GLY A 1 268 ? -13.197 -9.772 10.911 1.00 98.00 268 GLY A O 1
ATOM 2234 N N . VAL A 1 269 ? -11.711 -10.348 9.327 1.00 98.56 269 VAL A N 1
ATOM 2235 C CA . VAL A 1 269 ? -10.639 -9.447 9.764 1.00 98.56 269 VAL A CA 1
ATOM 2236 C C . VAL A 1 269 ? -10.793 -8.117 9.030 1.00 98.56 269 VAL A C 1
ATOM 2238 O O . VAL A 1 269 ? -10.872 -8.074 7.805 1.00 98.56 269 VAL A O 1
ATOM 2241 N N . LEU A 1 270 ? -10.832 -7.011 9.774 1.00 98.75 270 LEU A N 1
ATOM 2242 C CA . LEU A 1 270 ? -10.733 -5.669 9.202 1.00 98.75 270 LEU A CA 1
ATOM 2243 C C . LEU A 1 270 ? -9.263 -5.386 8.864 1.00 98.75 270 LEU A C 1
ATOM 2245 O O . LEU A 1 270 ? -8.462 -5.183 9.776 1.00 98.75 270 LEU A O 1
ATOM 2249 N N . LEU A 1 271 ? -8.929 -5.377 7.572 1.00 98.50 271 LEU A N 1
ATOM 2250 C CA . LEU A 1 271 ? -7.570 -5.184 7.051 1.00 98.50 271 LEU A CA 1
ATOM 2251 C C . LEU A 1 271 ? -7.199 -3.702 6.901 1.00 98.50 271 LEU A C 1
ATOM 2253 O O . LEU A 1 271 ? -6.047 -3.321 7.097 1.00 98.50 271 LEU A O 1
ATOM 2257 N N . ALA A 1 272 ? -8.169 -2.852 6.551 1.00 98.62 272 ALA A N 1
ATOM 2258 C CA . ALA A 1 272 ? -7.960 -1.414 6.392 1.00 98.62 272 ALA A CA 1
ATOM 2259 C C . ALA A 1 272 ? -9.248 -0.602 6.556 1.00 98.62 272 ALA A C 1
ATOM 2261 O O . ALA A 1 272 ? -10.326 -1.035 6.147 1.00 98.62 272 ALA A O 1
ATOM 2262 N N . TYR A 1 273 ? -9.107 0.621 7.071 1.00 98.56 273 TYR A N 1
ATOM 2263 C CA . TYR A 1 273 ? -10.131 1.659 7.025 1.00 98.56 273 TYR A CA 1
ATOM 2264 C C . TYR A 1 273 ? -9.634 2.914 6.283 1.00 98.56 273 TYR A C 1
ATOM 2266 O O . TYR A 1 273 ? -8.805 3.676 6.785 1.00 98.56 273 TYR A O 1
ATOM 2274 N N . ASN A 1 274 ? -10.177 3.137 5.087 1.00 96.56 274 ASN A N 1
ATOM 2275 C CA . ASN A 1 274 ? -9.864 4.238 4.168 1.00 96.56 274 ASN A CA 1
ATOM 2276 C C . ASN A 1 274 ? -11.069 5.193 3.992 1.00 96.56 274 ASN A C 1
ATOM 2278 O O . ASN A 1 274 ? -11.240 5.815 2.948 1.00 96.56 274 ASN A O 1
ATOM 2282 N N . GLY A 1 275 ? -11.948 5.267 4.999 1.00 96.06 275 GLY A N 1
ATOM 2283 C CA . GLY A 1 275 ? -13.096 6.178 5.021 1.00 96.06 275 GLY A CA 1
ATOM 2284 C C . GLY A 1 275 ? -12.827 7.489 5.776 1.00 96.06 275 GLY A C 1
ATOM 2285 O O . GLY A 1 275 ? -11.860 7.621 6.525 1.00 96.06 275 GLY A O 1
ATOM 2286 N N . ASP A 1 276 ? -13.716 8.469 5.588 1.00 95.19 276 ASP A N 1
ATOM 2287 C CA . ASP A 1 276 ? -13.545 9.861 6.053 1.00 95.19 276 ASP A CA 1
ATOM 2288 C C . ASP A 1 276 ? -14.332 10.199 7.345 1.00 95.19 276 ASP A C 1
ATOM 2290 O O . ASP A 1 276 ? -14.521 11.363 7.707 1.00 95.19 276 ASP A O 1
ATOM 2294 N N . LEU A 1 277 ? -14.858 9.193 8.055 1.00 97.44 277 LEU A N 1
ATOM 2295 C CA . LEU A 1 277 ? -15.739 9.425 9.205 1.00 97.44 277 LEU A CA 1
ATOM 2296 C C . LEU A 1 277 ? -14.960 9.792 10.475 1.00 97.44 277 LEU A C 1
ATOM 2298 O O . LEU A 1 277 ? -14.047 9.083 10.900 1.00 97.44 277 LEU A O 1
ATOM 2302 N N . LYS A 1 278 ? -15.404 10.860 11.152 1.00 97.75 278 LYS A N 1
ATOM 2303 C CA . LYS A 1 278 ? -14.880 11.291 12.463 1.00 97.75 278 LYS A CA 1
ATOM 2304 C C . LYS A 1 278 ? -15.147 10.302 13.595 1.00 97.75 278 LYS A C 1
ATOM 2306 O O . LYS A 1 278 ? -14.321 10.176 14.497 1.00 97.75 278 LYS A O 1
ATOM 2311 N N . GLU A 1 279 ? -16.291 9.631 13.554 1.00 98.31 279 GLU A N 1
ATOM 2312 C CA . GLU A 1 279 ? -16.654 8.565 14.482 1.00 98.31 279 GLU A CA 1
ATOM 2313 C C . GLU A 1 279 ? -17.031 7.326 13.670 1.00 98.31 279 GLU A C 1
ATOM 2315 O O . GLU A 1 279 ? -17.966 7.360 12.871 1.00 98.31 279 GLU A O 1
ATOM 2320 N N . VAL A 1 280 ? -16.274 6.249 13.862 1.00 98.38 280 VAL A N 1
ATOM 2321 C CA . VAL A 1 280 ? -16.415 4.985 13.133 1.00 98.38 280 VAL A CA 1
ATOM 2322 C C . VAL A 1 280 ? -16.967 3.935 14.084 1.00 98.38 280 VAL A C 1
ATOM 2324 O O . VAL A 1 280 ? -16.389 3.692 15.140 1.00 98.38 280 VAL A O 1
ATOM 2327 N N . THR A 1 281 ? -18.060 3.273 13.711 1.00 98.12 281 THR A N 1
ATOM 2328 C CA . THR A 1 281 ? -18.470 2.016 14.353 1.00 98.12 281 THR A CA 1
ATOM 2329 C C . THR A 1 281 ? -18.044 0.874 13.449 1.00 98.12 281 THR A C 1
ATOM 2331 O O . THR A 1 281 ? -18.479 0.811 12.302 1.00 98.12 281 THR A O 1
ATOM 2334 N N . ILE A 1 282 ? -17.180 -0.011 13.946 1.00 98.50 282 ILE A N 1
ATOM 2335 C CA . ILE A 1 282 ? -16.743 -1.186 13.186 1.00 98.50 282 ILE A CA 1
ATOM 2336 C C . ILE A 1 282 ? -17.946 -2.137 13.003 1.00 98.50 282 ILE A C 1
ATOM 2338 O O . ILE A 1 282 ? -18.688 -2.346 13.970 1.00 98.50 282 ILE A O 1
ATOM 2342 N N . PRO A 1 283 ? -18.172 -2.718 11.807 1.00 98.19 283 PRO A N 1
ATOM 2343 C CA . PRO A 1 283 ? -19.301 -3.616 11.565 1.00 98.19 283 PRO A CA 1
ATOM 2344 C C . PRO A 1 283 ? -19.315 -4.841 12.490 1.00 98.19 283 PRO A C 1
ATOM 2346 O O . PRO A 1 283 ? -18.279 -5.425 12.800 1.00 98.19 283 PRO A O 1
ATOM 2349 N N . SER A 1 284 ? -20.507 -5.288 12.894 1.00 96.56 284 SER A N 1
ATOM 2350 C CA . SER A 1 284 ? -20.686 -6.439 13.799 1.00 96.56 284 SER A CA 1
ATOM 2351 C C . SER A 1 284 ? -20.351 -7.804 13.179 1.00 96.56 284 SER A C 1
ATOM 2353 O O . SER A 1 284 ? -20.346 -8.812 13.886 1.00 96.56 284 SER A O 1
ATOM 2355 N N . SER A 1 285 ? -20.054 -7.847 11.878 1.00 96.69 285 SER A N 1
ATOM 2356 C CA . SER A 1 285 ? -19.451 -8.993 11.188 1.00 96.69 285 SER A CA 1
ATOM 2357 C C . SER A 1 285 ? -17.966 -9.177 11.517 1.00 96.69 285 SER A C 1
ATOM 2359 O O . SER A 1 285 ? -17.457 -10.291 11.400 1.00 96.69 285 SER A O 1
ATOM 2361 N N . VAL A 1 286 ? -17.270 -8.115 11.940 1.00 98.62 286 VAL A N 1
ATOM 2362 C CA . VAL A 1 286 ? -15.823 -8.140 12.180 1.00 98.62 286 VAL A CA 1
ATOM 2363 C C . VAL A 1 286 ? -15.505 -8.929 13.454 1.00 98.62 286 VAL A C 1
ATOM 2365 O O . VAL A 1 286 ? -16.047 -8.658 14.533 1.00 98.62 286 VAL A O 1
ATOM 2368 N N . LYS A 1 287 ? -14.603 -9.906 13.311 1.00 98.25 287 LYS A N 1
ATOM 2369 C CA . LYS A 1 287 ? -14.088 -10.804 14.357 1.00 98.25 287 LYS A CA 1
ATOM 2370 C C . LYS A 1 287 ? -12.716 -10.356 14.877 1.00 98.25 287 LYS A C 1
ATOM 2372 O O . LYS A 1 287 ? -12.404 -10.610 16.040 1.00 98.25 287 LYS A O 1
ATOM 2377 N N . ALA A 1 288 ? -11.914 -9.671 14.062 1.00 98.69 288 ALA A N 1
ATOM 2378 C CA . ALA A 1 288 ? -10.610 -9.132 14.452 1.00 98.69 288 ALA A CA 1
ATOM 2379 C C . ALA A 1 288 ? -10.301 -7.809 13.734 1.00 98.69 288 ALA A C 1
ATOM 2381 O O . ALA A 1 288 ? -10.763 -7.580 12.620 1.00 98.69 288 ALA A O 1
ATOM 2382 N N . ILE A 1 289 ? -9.503 -6.948 14.365 1.00 98.75 289 ILE A N 1
ATOM 2383 C CA . ILE A 1 289 ? -8.867 -5.805 13.697 1.00 98.75 289 ILE A CA 1
ATOM 2384 C C . ILE A 1 289 ? -7.439 -6.234 13.364 1.00 98.75 289 ILE A C 1
ATOM 2386 O O . ILE A 1 289 ? -6.689 -6.574 14.281 1.00 98.75 289 ILE A O 1
ATOM 2390 N N . GLY A 1 290 ? -7.105 -6.265 12.074 1.00 98.50 290 GLY A N 1
ATOM 2391 C CA . GLY A 1 290 ? -5.804 -6.693 11.571 1.00 98.50 290 GLY A CA 1
ATOM 2392 C C . GLY A 1 290 ? -4.697 -5.669 11.813 1.00 98.50 290 GLY A C 1
ATOM 2393 O O . GLY A 1 290 ? -4.939 -4.545 12.266 1.00 98.50 290 GLY A O 1
ATOM 2394 N N . GLU A 1 291 ? -3.467 -6.069 11.500 1.00 97.31 291 GLU A N 1
ATOM 2395 C CA . GLU A 1 291 ? -2.310 -5.181 11.593 1.00 97.31 291 GLU A CA 1
ATOM 2396 C C . GLU A 1 291 ? -2.486 -3.972 10.664 1.00 97.31 291 GLU A C 1
ATOM 2398 O O . GLU A 1 291 ? -3.022 -4.076 9.561 1.00 97.31 291 GLU A O 1
ATOM 2403 N N . ASN A 1 292 ? -2.059 -2.794 11.121 1.00 97.19 292 ASN A N 1
ATOM 2404 C CA . ASN A 1 292 ? -2.139 -1.536 10.374 1.00 97.19 292 ASN A CA 1
ATOM 2405 C C . ASN A 1 292 ? -3.548 -1.076 9.924 1.00 97.19 292 ASN A C 1
ATOM 2407 O O . ASN A 1 292 ? -3.641 -0.149 9.116 1.00 97.19 292 ASN A O 1
ATOM 2411 N N . ALA A 1 293 ? -4.650 -1.648 10.423 1.00 98.50 293 ALA A N 1
ATOM 2412 C CA . ALA A 1 293 ? -6.005 -1.359 9.925 1.00 98.50 293 ALA A CA 1
ATOM 2413 C C . ALA A 1 293 ? -6.436 0.125 10.009 1.00 98.50 293 ALA A C 1
ATOM 2415 O O . ALA A 1 293 ? -7.143 0.620 9.131 1.00 98.50 293 ALA A O 1
ATOM 2416 N N . PHE A 1 294 ? -5.972 0.849 11.028 1.00 98.44 294 PHE A N 1
ATOM 2417 C CA . PHE A 1 294 ? -6.130 2.296 11.233 1.00 98.44 294 PHE A CA 1
ATOM 2418 C C . PHE A 1 294 ? -4.760 3.003 11.362 1.00 98.44 294 PHE A C 1
ATOM 2420 O O . PHE A 1 294 ? -4.667 4.062 11.992 1.00 98.44 294 PHE A O 1
ATOM 2427 N N . SER A 1 295 ? -3.690 2.416 10.806 1.00 97.25 295 SER A N 1
ATOM 2428 C CA . SER A 1 295 ? -2.336 2.987 10.873 1.00 97.25 295 SER A CA 1
ATOM 2429 C C . SER A 1 295 ? -2.168 4.189 9.941 1.00 97.25 295 SER A C 1
ATOM 2431 O O . SER A 1 295 ? -2.520 4.141 8.756 1.00 97.25 295 SER A O 1
ATOM 2433 N N . ALA A 1 296 ? -1.589 5.271 10.466 1.00 94.62 296 ALA A N 1
ATOM 2434 C CA . ALA A 1 296 ? -1.357 6.483 9.683 1.00 94.62 296 ALA A CA 1
ATOM 2435 C C . ALA A 1 296 ? -0.233 6.327 8.642 1.00 94.62 296 ALA A C 1
ATOM 2437 O O . ALA A 1 296 ? -0.246 7.062 7.655 1.00 94.62 296 ALA A O 1
ATOM 2438 N N . ASP A 1 297 ? 0.677 5.358 8.798 1.00 93.56 297 ASP A N 1
ATOM 2439 C CA . ASP A 1 297 ? 1.736 5.071 7.812 1.00 93.56 297 ASP A CA 1
ATOM 2440 C C . ASP A 1 297 ? 1.142 4.627 6.469 1.00 93.56 297 ASP A C 1
ATOM 2442 O O . ASP A 1 297 ? 1.576 5.049 5.398 1.00 93.56 297 ASP A O 1
ATOM 2446 N N . PHE A 1 298 ? 0.063 3.844 6.536 1.00 94.06 298 PHE A N 1
ATOM 2447 C CA . PHE A 1 298 ? -0.740 3.423 5.387 1.00 94.06 298 PHE A CA 1
ATOM 2448 C C . PHE A 1 298 ? -1.837 4.444 5.030 1.00 94.06 298 PHE A C 1
ATOM 2450 O O . PHE A 1 298 ? -2.750 4.138 4.265 1.00 94.06 298 PHE A O 1
ATOM 2457 N N . SER A 1 299 ? -1.761 5.665 5.577 1.00 95.12 299 SER A N 1
ATOM 2458 C CA . SER A 1 299 ? -2.721 6.760 5.366 1.00 95.12 299 SER A CA 1
ATOM 2459 C C . SER A 1 299 ? -4.178 6.411 5.723 1.00 95.12 299 SER A C 1
ATOM 2461 O O . SER A 1 299 ? -5.110 6.942 5.123 1.00 95.12 299 SER A O 1
ATOM 2463 N N . ARG A 1 300 ? -4.395 5.527 6.709 1.00 97.31 300 ARG A N 1
ATOM 2464 C CA . ARG A 1 300 ? -5.730 5.061 7.136 1.00 97.31 300 ARG A CA 1
ATOM 2465 C C . ARG A 1 300 ? -6.312 5.918 8.255 1.00 97.31 300 ARG A C 1
ATOM 2467 O O . ARG A 1 300 ? -5.581 6.482 9.066 1.00 97.31 300 ARG A O 1
ATOM 2474 N N . GLY A 1 301 ? -7.644 6.007 8.299 1.00 95.88 301 GLY A N 1
ATOM 2475 C CA . GLY A 1 301 ? -8.397 6.676 9.371 1.00 95.88 301 GLY A CA 1
ATOM 2476 C C . GLY A 1 301 ? -7.993 8.128 9.670 1.00 95.88 301 GLY A C 1
ATOM 2477 O O . GLY A 1 301 ? -8.190 8.587 10.793 1.00 95.88 301 GLY A O 1
ATOM 2478 N N . LEU A 1 302 ? -7.412 8.860 8.710 1.00 95.44 302 LEU A N 1
ATOM 2479 C CA . LEU A 1 302 ? -6.727 10.139 8.967 1.00 95.44 302 LEU A CA 1
ATOM 2480 C C . LEU A 1 302 ? -7.624 11.240 9.560 1.00 95.44 302 LEU A C 1
ATOM 2482 O O . LEU A 1 302 ? -7.122 12.117 10.264 1.00 95.44 302 LEU A O 1
ATOM 2486 N N . ASN A 1 303 ? -8.935 11.186 9.306 1.00 96.06 303 ASN A N 1
ATOM 2487 C CA . ASN A 1 303 ? -9.929 12.109 9.865 1.00 96.06 303 ASN A CA 1
ATOM 2488 C C . ASN A 1 303 ? -10.764 11.506 11.014 1.00 96.06 303 ASN A C 1
ATOM 2490 O O . ASN A 1 303 ? -11.610 12.205 11.582 1.00 96.06 303 ASN A O 1
ATOM 2494 N N . THR A 1 304 ? -10.518 10.246 11.388 1.00 98.12 304 THR A N 1
ATOM 2495 C CA . THR A 1 304 ? -11.228 9.531 12.454 1.00 98.12 304 THR A CA 1
ATOM 2496 C C . THR A 1 304 ? -10.668 9.889 13.825 1.00 98.12 304 THR A C 1
ATOM 2498 O O . THR A 1 304 ? -9.508 9.637 14.122 1.00 98.12 304 THR A O 1
ATOM 2501 N N . GLU A 1 305 ? -11.510 10.442 14.697 1.00 97.62 305 GLU A N 1
ATOM 2502 C CA . GLU A 1 305 ? -11.146 10.832 16.066 1.00 97.62 305 GLU A CA 1
ATOM 2503 C C . GLU A 1 305 ? -11.607 9.802 17.112 1.00 97.62 305 GLU A C 1
ATOM 2505 O O . GLU A 1 305 ? -11.067 9.761 18.222 1.00 97.62 305 GLU A O 1
ATOM 2510 N N . LYS A 1 306 ? -12.596 8.964 16.775 1.00 98.31 306 LYS A N 1
ATOM 2511 C CA . LYS A 1 306 ? -13.163 7.944 17.664 1.00 98.31 306 LYS A CA 1
ATOM 2512 C C . LYS A 1 306 ? -13.534 6.671 16.905 1.00 98.31 306 LYS A C 1
ATOM 2514 O O . LYS A 1 306 ? -14.159 6.741 15.849 1.00 98.31 306 LYS A O 1
ATOM 2519 N N . VAL A 1 307 ? -13.214 5.516 17.486 1.00 98.56 307 VAL A N 1
ATOM 2520 C CA . VAL A 1 307 ? -13.589 4.195 16.962 1.00 98.56 307 VAL A CA 1
ATOM 2521 C C . VAL A 1 307 ? -14.346 3.406 18.028 1.00 98.56 307 VAL A C 1
ATOM 2523 O O . VAL A 1 307 ? -13.877 3.250 19.153 1.00 98.56 307 VAL A O 1
ATOM 2526 N N . ILE A 1 308 ? -15.525 2.899 17.675 1.00 98.19 308 ILE A N 1
ATOM 2527 C CA . ILE A 1 308 ? -16.315 1.973 18.486 1.00 98.19 308 ILE A CA 1
ATOM 2528 C C . ILE A 1 308 ? -16.056 0.556 17.974 1.00 98.19 308 ILE A C 1
ATOM 2530 O O . ILE A 1 308 ? -16.370 0.224 16.828 1.00 98.19 308 ILE A O 1
ATOM 2534 N N . VAL A 1 309 ? -15.491 -0.273 18.848 1.00 98.25 309 VAL A N 1
ATOM 2535 C CA . VAL A 1 309 ? -15.159 -1.675 18.595 1.00 98.25 309 VAL A CA 1
ATOM 2536 C C . VAL A 1 309 ? -16.266 -2.551 19.198 1.00 98.25 309 VAL A C 1
ATOM 2538 O O . VAL A 1 309 ? -16.425 -2.563 20.423 1.00 98.25 309 VAL A O 1
ATOM 2541 N N . PRO A 1 310 ? -17.056 -3.274 18.384 1.00 97.31 310 PRO A N 1
ATOM 2542 C CA . PRO A 1 310 ? -18.160 -4.089 18.876 1.00 97.31 310 PRO A CA 1
ATOM 2543 C C . PRO A 1 310 ? -17.673 -5.344 19.610 1.00 97.31 310 PRO A C 1
ATOM 2545 O O . PRO A 1 310 ? -16.573 -5.850 19.384 1.00 97.31 310 PRO A O 1
ATOM 2548 N N . ALA A 1 311 ? -18.554 -5.921 20.428 1.00 96.25 311 ALA A N 1
ATOM 2549 C CA . ALA A 1 311 ? -18.294 -7.166 21.154 1.00 96.25 311 ALA A CA 1
ATOM 2550 C C . ALA A 1 311 ? -18.140 -8.414 20.250 1.00 96.25 311 ALA A C 1
ATOM 2552 O O . ALA A 1 311 ? -17.841 -9.499 20.756 1.00 96.25 311 ALA A O 1
ATOM 2553 N N . SER A 1 312 ? -18.345 -8.298 18.930 1.00 97.06 312 SER A N 1
ATOM 2554 C CA . SER A 1 312 ? -17.999 -9.340 17.951 1.00 97.06 312 SER A CA 1
ATOM 2555 C C . SER A 1 312 ? -16.483 -9.495 17.801 1.00 97.06 312 SER A C 1
ATOM 2557 O O . SER A 1 312 ? -16.000 -10.625 17.746 1.00 97.06 312 SER A O 1
ATOM 2559 N N . VAL A 1 313 ? -15.741 -8.381 17.837 1.00 98.38 313 VAL A N 1
ATOM 2560 C CA . VAL A 1 313 ? -14.278 -8.357 17.762 1.00 98.38 313 VAL A CA 1
ATOM 2561 C C . VAL A 1 313 ? -13.694 -9.065 18.981 1.00 98.38 313 VAL A C 1
ATOM 2563 O O . VAL A 1 313 ? -14.060 -8.771 20.121 1.00 98.38 313 VAL A O 1
ATOM 2566 N N . LYS A 1 314 ? -12.783 -10.009 18.735 1.00 97.62 314 LYS A N 1
ATOM 2567 C CA . LYS A 1 314 ? -12.070 -10.803 19.746 1.00 97.62 314 LYS A CA 1
ATOM 2568 C C . LYS A 1 314 ? -10.599 -10.444 19.847 1.00 97.62 314 LYS A C 1
ATOM 2570 O O . LYS A 1 314 ? -10.061 -10.529 20.947 1.00 97.62 314 LYS A O 1
ATOM 2575 N N . THR A 1 315 ? -9.989 -9.987 18.756 1.00 98.31 315 THR A N 1
ATOM 2576 C CA . THR A 1 315 ? -8.572 -9.611 18.726 1.00 98.31 315 THR A CA 1
ATOM 2577 C C . THR A 1 315 ? -8.376 -8.242 18.083 1.00 98.31 315 THR A C 1
ATOM 2579 O O . THR A 1 315 ? -9.056 -7.905 17.114 1.00 98.31 315 THR A O 1
ATOM 2582 N N . ILE A 1 316 ? -7.442 -7.464 18.624 1.00 98.56 316 ILE A N 1
ATOM 2583 C CA . ILE A 1 316 ? -6.881 -6.267 17.991 1.00 98.56 316 ILE A CA 1
ATOM 2584 C C . ILE A 1 316 ? -5.382 -6.530 17.856 1.00 98.56 316 ILE A C 1
ATOM 2586 O O . ILE A 1 316 ? -4.703 -6.703 18.871 1.00 98.56 316 ILE A O 1
ATOM 2590 N N . GLU A 1 317 ? -4.908 -6.650 16.620 1.00 98.56 317 GLU A N 1
ATOM 2591 C CA . GLU A 1 317 ? -3.548 -7.084 16.296 1.00 98.56 317 GLU A CA 1
ATOM 2592 C C . GLU A 1 317 ? -2.489 -5.977 16.457 1.00 98.56 317 GLU A C 1
ATOM 2594 O O . GLU A 1 317 ? -2.796 -4.819 16.759 1.00 98.56 317 GLU A O 1
ATOM 2599 N N . THR A 1 318 ? -1.216 -6.354 16.319 1.00 97.62 318 THR A N 1
ATOM 2600 C CA . THR A 1 318 ? -0.061 -5.451 16.444 1.00 97.62 318 THR A CA 1
ATOM 2601 C C . THR A 1 318 ? -0.166 -4.298 15.446 1.00 97.62 318 THR A C 1
ATOM 2603 O O . THR A 1 318 ? -0.549 -4.487 14.295 1.00 97.62 318 THR A O 1
ATOM 2606 N N . GLY A 1 319 ? 0.128 -3.072 15.875 1.00 97.06 319 GLY A N 1
ATOM 2607 C CA . GLY A 1 319 ? 0.075 -1.883 15.025 1.00 97.06 319 GLY A CA 1
ATOM 2608 C C . GLY A 1 319 ? -1.283 -1.556 14.393 1.00 97.06 319 GLY A C 1
ATOM 2609 O O . GLY A 1 319 ? -1.349 -0.687 13.523 1.00 97.06 319 GLY A O 1
ATOM 2610 N N . ALA A 1 320 ? -2.379 -2.201 14.817 1.00 98.38 320 ALA A N 1
ATOM 2611 C CA . ALA A 1 320 ? -3.731 -1.959 14.304 1.00 98.38 320 ALA A CA 1
ATOM 2612 C C . ALA A 1 320 ? -4.120 -0.468 14.293 1.00 98.38 320 ALA A C 1
ATOM 2614 O O . ALA A 1 320 ? -4.862 -0.039 13.412 1.00 98.38 320 ALA A O 1
ATOM 2615 N N . PHE A 1 321 ? -3.587 0.325 15.227 1.00 98.38 321 PHE A N 1
ATOM 2616 C CA . PHE A 1 321 ? -3.748 1.775 15.314 1.00 98.38 321 PHE A CA 1
ATOM 2617 C C . PHE A 1 321 ? -2.399 2.515 15.456 1.00 98.38 321 PHE A C 1
ATOM 2619 O O . PHE A 1 321 ? -2.353 3.533 16.142 1.00 98.38 321 PHE A O 1
ATOM 2626 N N . SER A 1 322 ? -1.300 2.041 14.852 1.00 96.12 322 SER A N 1
ATOM 2627 C CA . SER A 1 322 ? 0.000 2.738 14.951 1.00 96.12 322 SER A CA 1
ATOM 2628 C C . SER A 1 322 ? -0.004 4.136 14.322 1.00 96.12 322 SER A C 1
ATOM 2630 O O . SER A 1 322 ? -0.637 4.376 13.290 1.00 96.12 322 SER A O 1
ATOM 2632 N N . PHE A 1 323 ? 0.707 5.073 14.957 1.00 96.38 323 PHE A N 1
ATOM 2633 C CA . PHE A 1 323 ? 0.787 6.498 14.591 1.00 96.38 323 PHE A CA 1
ATOM 2634 C C . PHE A 1 323 ? -0.574 7.188 14.342 1.00 96.38 323 PHE A C 1
ATOM 2636 O O . PHE A 1 323 ? -0.642 8.219 13.658 1.00 96.38 323 PHE A O 1
ATOM 2643 N N . SER A 1 324 ? -1.682 6.627 14.833 1.00 96.69 324 SER A N 1
ATOM 2644 C CA . SER A 1 324 ? -3.025 6.931 14.331 1.00 96.69 324 SER A CA 1
ATOM 2645 C C . SER A 1 324 ? -3.519 8.330 14.726 1.00 96.69 324 SER A C 1
ATOM 2647 O O . SER A 1 324 ? -2.905 9.054 15.512 1.00 96.69 324 SER A O 1
ATOM 2649 N N . LYS A 1 325 ? -4.629 8.758 14.117 1.00 95.00 325 LYS A N 1
ATOM 2650 C CA . LYS A 1 325 ? -5.316 10.028 14.428 1.00 95.00 325 LYS A CA 1
ATOM 2651 C C . LYS A 1 325 ? -6.569 9.830 15.286 1.00 95.00 325 LYS A C 1
ATOM 2653 O O . LYS A 1 325 ? -7.136 10.808 15.782 1.00 95.00 325 LYS A O 1
ATOM 2658 N N . VAL A 1 326 ? -6.918 8.567 15.544 1.00 98.00 326 VAL A N 1
ATOM 2659 C CA . VAL A 1 326 ? -7.895 8.158 16.553 1.00 98.00 326 VAL A CA 1
ATOM 2660 C C . VAL A 1 326 ? -7.409 8.604 17.933 1.00 98.00 326 VAL A C 1
ATOM 2662 O O . VAL A 1 326 ? -6.251 8.414 18.282 1.00 98.00 326 VAL A O 1
ATOM 2665 N N . LYS A 1 327 ? -8.312 9.190 18.723 1.00 97.69 327 LYS A N 1
ATOM 2666 C CA . LYS A 1 327 ? -8.055 9.663 20.096 1.00 97.69 327 LYS A CA 1
ATOM 2667 C C . LYS A 1 327 ? -8.754 8.798 21.138 1.00 97.69 327 LYS A C 1
ATOM 2669 O O . LYS A 1 327 ? -8.295 8.704 22.269 1.00 97.69 327 LYS A O 1
ATOM 2674 N N . ASN A 1 328 ? -9.882 8.189 20.764 1.00 98.00 328 ASN A N 1
ATOM 2675 C CA . ASN A 1 328 ? -10.723 7.397 21.658 1.00 98.00 328 ASN A CA 1
ATOM 2676 C C . ASN A 1 328 ? -11.097 6.064 21.002 1.00 98.00 328 ASN A C 1
ATOM 2678 O O . ASN A 1 328 ? -11.712 6.051 19.933 1.00 98.00 328 ASN A O 1
ATOM 2682 N N . VAL A 1 329 ? -10.776 4.950 21.657 1.00 98.00 329 VAL A N 1
ATOM 2683 C CA . VAL A 1 329 ? -11.191 3.601 21.251 1.00 98.00 329 VAL A CA 1
ATOM 2684 C C . VAL A 1 329 ? -12.143 3.050 22.309 1.00 98.00 329 VAL A C 1
ATOM 2686 O O . VAL A 1 329 ? -11.766 2.880 23.466 1.00 98.00 329 VAL A O 1
ATOM 2689 N N . VAL A 1 330 ? -13.388 2.780 21.919 1.00 97.62 330 VAL A N 1
ATOM 2690 C CA . VAL A 1 330 ? -14.448 2.295 22.812 1.00 97.62 330 VAL A CA 1
ATOM 2691 C C . VAL A 1 330 ? -14.638 0.796 22.607 1.00 97.62 330 VAL A C 1
ATOM 2693 O O . VAL A 1 330 ? -15.213 0.375 21.603 1.00 97.62 330 VAL A O 1
ATOM 2696 N N . LEU A 1 331 ? -14.169 -0.012 23.558 1.00 97.00 331 LEU A N 1
ATOM 2697 C CA . LEU A 1 331 ? -14.270 -1.472 23.528 1.00 97.00 331 LEU A CA 1
ATOM 2698 C C . LEU A 1 331 ? -15.583 -1.938 24.174 1.00 97.00 331 LEU A C 1
ATOM 2700 O O . LEU A 1 331 ? -15.729 -1.886 25.397 1.00 97.00 331 LEU A O 1
ATOM 2704 N N . GLN A 1 332 ? -16.530 -2.417 23.364 1.00 95.06 332 GLN A N 1
ATOM 2705 C CA . GLN A 1 332 ? -17.794 -2.978 23.852 1.00 95.06 332 GLN A CA 1
ATOM 2706 C C . GLN A 1 332 ? -17.624 -4.432 24.315 1.00 95.06 332 GLN A C 1
ATOM 2708 O O . GLN A 1 332 ? -17.051 -5.262 23.607 1.00 95.06 332 GLN A O 1
ATOM 2713 N N . GLY A 1 333 ? -18.158 -4.769 25.487 1.00 87.31 333 GLY A N 1
ATOM 2714 C CA . GLY A 1 333 ? -18.066 -6.095 26.101 1.00 87.31 333 GLY A CA 1
ATOM 2715 C C . GLY A 1 333 ? -16.708 -6.407 26.744 1.00 87.31 333 GLY A C 1
ATOM 2716 O O . GLY A 1 333 ? -16.517 -7.531 27.211 1.00 87.31 333 GLY A O 1
ATOM 2717 N N . GLY A 1 334 ? -15.767 -5.451 26.742 1.00 76.56 334 GLY A N 1
ATOM 2718 C CA . GLY A 1 334 ? -14.516 -5.418 27.521 1.00 76.56 334 GLY A CA 1
ATOM 2719 C C . GLY A 1 334 ? -13.511 -6.577 27.379 1.00 76.56 334 GLY A C 1
ATOM 2720 O O . GLY A 1 334 ? -12.487 -6.558 28.066 1.00 76.56 334 GLY A O 1
ATOM 2721 N N . SER A 1 335 ? -13.788 -7.572 26.534 1.00 84.75 335 SER A N 1
ATOM 2722 C CA . SER A 1 335 ? -13.128 -8.891 26.488 1.00 84.75 335 SER A CA 1
ATOM 2723 C C . SER A 1 335 ? -12.215 -9.102 25.270 1.00 84.75 335 SER A C 1
ATOM 2725 O O . SER A 1 335 ? -11.751 -10.214 25.026 1.00 84.75 335 SER A O 1
ATOM 2727 N N . GLN A 1 336 ? -11.930 -8.035 24.522 1.00 93.19 336 GLN A N 1
ATOM 2728 C CA . GLN A 1 336 ? -10.989 -8.024 23.405 1.00 93.19 336 GLN A CA 1
ATOM 2729 C C . GLN A 1 336 ? -9.559 -8.342 23.874 1.00 93.19 336 GLN A C 1
ATOM 2731 O O . GLN A 1 336 ? -9.029 -7.696 24.782 1.00 93.19 336 GLN A O 1
ATOM 2736 N N . ASN A 1 337 ? -8.914 -9.295 23.202 1.00 96.12 337 ASN A N 1
ATOM 2737 C CA . ASN A 1 337 ? -7.482 -9.548 23.301 1.00 96.12 337 ASN A CA 1
ATOM 2738 C C . ASN A 1 337 ? -6.731 -8.504 22.462 1.00 96.12 337 ASN A C 1
ATOM 2740 O O . ASN A 1 337 ? -6.697 -8.587 21.235 1.00 96.12 337 ASN A O 1
ATOM 2744 N N . VAL A 1 338 ? -6.167 -7.496 23.118 1.00 97.12 338 VAL A N 1
ATOM 2745 C CA . VAL A 1 338 ? -5.373 -6.452 22.462 1.00 97.12 338 VAL A CA 1
ATOM 2746 C C . VAL A 1 338 ? -3.905 -6.859 22.525 1.00 97.12 338 VAL A C 1
ATOM 2748 O O . VAL A 1 338 ? -3.374 -7.050 23.621 1.00 97.12 338 VAL A O 1
ATOM 2751 N N . LYS A 1 339 ? -3.250 -7.010 21.369 1.00 98.12 339 LYS A N 1
ATOM 2752 C CA . LYS A 1 339 ? -1.821 -7.338 21.314 1.00 98.12 339 LYS A CA 1
ATOM 2753 C C . LYS A 1 339 ? -0.970 -6.189 21.854 1.00 98.12 339 LYS A C 1
ATOM 2755 O O . LYS A 1 339 ? -1.349 -5.017 21.802 1.00 98.12 339 LYS A O 1
ATOM 2760 N N . GLN A 1 340 ? 0.213 -6.536 22.353 1.00 96.94 340 GLN A N 1
ATOM 2761 C CA . GLN A 1 340 ? 1.256 -5.549 22.606 1.00 96.94 340 GLN A CA 1
ATOM 2762 C C . GLN A 1 340 ? 1.578 -4.829 21.289 1.00 96.94 340 GLN A C 1
ATOM 2764 O O . GLN A 1 340 ? 1.680 -5.474 20.252 1.00 96.94 340 GLN A O 1
ATOM 2769 N N . GLY A 1 341 ? 1.680 -3.503 21.332 1.00 96.25 341 GLY A N 1
ATOM 2770 C CA . GLY A 1 341 ? 1.935 -2.672 20.158 1.00 96.25 341 GLY A CA 1
ATOM 2771 C C . GLY A 1 341 ? 0.718 -2.310 19.298 1.00 96.25 341 GLY A C 1
ATOM 2772 O O . GLY A 1 341 ? 0.863 -1.646 18.280 1.00 96.25 341 GLY A O 1
ATOM 2773 N N . ALA A 1 342 ? -0.507 -2.687 19.685 1.00 97.62 342 ALA A N 1
ATOM 2774 C CA . ALA A 1 342 ? -1.724 -2.342 18.931 1.00 97.62 342 ALA A CA 1
ATOM 2775 C C . ALA A 1 342 ? -1.998 -0.824 18.787 1.00 97.62 342 ALA A C 1
ATOM 2777 O O . ALA A 1 342 ? -2.777 -0.432 17.918 1.00 97.62 342 ALA A O 1
ATOM 2778 N N . TYR A 1 343 ? -1.380 0.014 19.631 1.00 97.38 343 TYR A N 1
ATOM 2779 C CA . TYR A 1 343 ? -1.560 1.473 19.699 1.00 97.38 343 TYR A CA 1
ATOM 2780 C C . TYR A 1 343 ? -0.215 2.234 19.714 1.00 97.38 343 TYR A C 1
ATOM 2782 O O . TYR A 1 343 ? -0.133 3.307 20.312 1.00 97.38 343 TYR A O 1
ATOM 2790 N N . ASP A 1 344 ? 0.859 1.670 19.150 1.00 96.12 344 ASP A N 1
ATOM 2791 C CA . ASP A 1 344 ? 2.194 2.276 19.271 1.00 96.12 344 ASP A CA 1
ATOM 2792 C C . ASP A 1 344 ? 2.268 3.679 18.638 1.00 96.12 344 ASP A C 1
ATOM 2794 O O . ASP A 1 344 ? 1.562 4.010 17.678 1.00 96.12 344 ASP A O 1
ATOM 2798 N N . GLU A 1 345 ? 3.097 4.536 19.246 1.00 96.19 345 GLU A N 1
ATOM 2799 C CA . GLU A 1 345 ? 3.311 5.941 18.859 1.00 96.19 345 GLU A CA 1
ATOM 2800 C C . GLU A 1 345 ? 2.006 6.758 18.679 1.00 96.19 345 GLU A C 1
ATOM 2802 O O . GLU A 1 345 ? 1.916 7.651 17.832 1.00 96.19 345 GLU A O 1
ATOM 2807 N N . SER A 1 346 ? 0.966 6.444 19.472 1.00 96.25 346 SER A N 1
ATOM 2808 C CA . SER A 1 346 ? -0.383 7.022 19.343 1.00 96.25 346 SER A CA 1
ATOM 2809 C C . SER A 1 346 ? -0.996 7.469 20.676 1.00 96.25 346 SER A C 1
ATOM 2811 O O . SER A 1 346 ? -1.024 6.728 21.657 1.00 96.25 346 SER A O 1
ATOM 2813 N N . GLU A 1 347 ? -1.578 8.672 20.704 1.00 95.56 347 GLU A N 1
ATOM 2814 C CA . GLU A 1 347 ? -2.233 9.259 21.888 1.00 95.56 347 GLU A CA 1
ATOM 2815 C C . GLU A 1 347 ? -3.688 8.761 22.065 1.00 95.56 347 GLU A C 1
ATOM 2817 O O . GLU A 1 347 ? -4.648 9.534 22.022 1.00 95.56 347 GLU A O 1
ATOM 2822 N N . ILE A 1 348 ? -3.867 7.446 22.243 1.00 96.88 348 ILE A N 1
ATOM 2823 C CA . ILE A 1 348 ? -5.189 6.800 22.326 1.00 96.88 348 ILE A CA 1
ATOM 2824 C C . ILE A 1 348 ? -5.645 6.589 23.778 1.00 96.88 348 ILE A C 1
ATOM 2826 O O . ILE A 1 348 ? -5.009 5.894 24.569 1.00 96.88 348 ILE A O 1
ATOM 2830 N N . THR A 1 349 ? -6.827 7.115 24.103 1.00 97.00 349 THR A N 1
ATOM 2831 C CA . THR A 1 349 ? -7.599 6.754 25.301 1.00 97.00 349 THR A CA 1
ATOM 2832 C C . THR A 1 349 ? -8.483 5.542 24.998 1.00 97.00 349 THR A C 1
ATOM 2834 O O . THR A 1 349 ? -9.222 5.541 24.013 1.00 97.00 349 THR A O 1
ATOM 2837 N N . VAL A 1 350 ? -8.434 4.509 25.845 1.00 95.75 350 VAL A N 1
ATOM 2838 C CA . VAL A 1 350 ? -9.236 3.283 25.682 1.00 95.75 350 VAL A CA 1
ATOM 2839 C C . VAL A 1 350 ? -10.336 3.219 26.741 1.00 95.75 350 VAL A C 1
ATOM 2841 O O . VAL A 1 350 ? -10.061 3.037 27.927 1.00 95.75 350 VAL A O 1
ATOM 2844 N N . GLU A 1 351 ? -11.590 3.318 26.305 1.00 93.81 351 GLU A N 1
ATOM 2845 C CA . GLU A 1 351 ? -12.777 3.101 27.137 1.00 93.81 351 GLU A CA 1
ATOM 2846 C C . GLU A 1 351 ? -13.221 1.631 27.059 1.00 93.81 351 GLU A C 1
ATOM 2848 O O . GLU A 1 351 ? -13.097 0.986 26.015 1.00 93.81 351 GLU A O 1
ATOM 2853 N N . LYS A 1 352 ? -13.770 1.090 28.153 1.00 88.62 352 LYS A N 1
ATOM 2854 C CA . LYS A 1 352 ? -14.347 -0.264 28.206 1.00 88.62 352 LYS A CA 1
ATOM 2855 C C . LYS A 1 352 ? -15.763 -0.192 28.774 1.00 88.62 352 LYS A C 1
ATOM 2857 O O . LYS A 1 352 ? -15.924 0.278 29.899 1.00 88.62 352 LYS A O 1
ATOM 2862 N N . ASN A 1 353 ? -16.744 -0.664 28.002 1.00 75.31 353 ASN A N 1
ATOM 2863 C CA . ASN A 1 353 ? -18.181 -0.633 28.315 1.00 75.31 353 ASN A CA 1
ATOM 2864 C C . ASN A 1 353 ? -18.792 -2.038 28.252 1.00 75.31 353 ASN A C 1
ATOM 2866 O O . ASN A 1 353 ? -18.491 -2.745 27.264 1.00 75.31 353 ASN A O 1
#

Sequence (353 aa):
MSDKTTRIPKEDILELLNELENEEKNNEPILHEKEKTPKKSRKKNNDSKKQLSFEGISLLRNSNKKKENSDRLNIKIGEAGSEERRRKDMDNRKKKVKRQRIIIIDIVMLVIILGMFLFVKCRNRDAFSDKGDYKNISLNGTWYKVDIDDMYVVKFTDENFQEEDVFHEKSNKGTYEVGNHAMKINNKVYSMKYVNEKSDYEDMLDENEGNYDLKNYFYVIDNQGNKIYYFKKEDDAANQLDYNYQTNAYYEKSGMFDENGFAIDEDGVLLAYNGDLKEVTIPSSVKAIGENAFSADFSRGLNTEKVIVPASVKTIETGAFSFSKVKNVVLQGGSQNVKQGAYDESEITVEKN

Secondary structure (DSSP, 8-state):
------PPPHHHHHHHHHHHHHHGGG-PPPPP--------------------------------------------SHHHHHHHHHHHHHHHHHHHHHHHHHHHHHHHHHHHHHHHHHHHHHHHHHHHHS--GGGG----EEEEEEETTEEEEEEEETTEEEEEETTS--EEEEEEEEETTEEEETTEEEEEEEEEHHHHSTTT--TTS------EEEEEE-SSS-EEEEESSHHHHHHHHHHHTTSHHHHHHTT-B-TTSEEE-TT-EEEEE----SEEEPPTT--EEPTTTT-TTTT-STT--EEEE-TT--EE-TTTTTT-S--EEEETTS--EEPTTTTTT---EEEE-

pLDDT: mean 73.69, std 25.3, range [23.08, 98.75]